Protein AF-K1GI83-F1 (afdb_monomer_lite)

Radius of gyration: 17.12 Å; chains: 1; bounding box: 47×39×50 Å

Foldseek 3Di:
DVLLVVQWDKAKEQDDPLLVVQQVVLCVVVVHPDLVVLLVVLQVLLVVDDLVVLLLVLCVPPDPDNDPDLCVQDDPDPDDADPDQQEDDCPPVQADPVRHGDPRMDMDTHRHSQQLSVLSRRNGDDPQSQDHSSSSSNNQNVQCVVFVWGFHYDYNFKTKTFTNHFDADLVRLSVVLSSLCSNAVCCCVPNQVGSSSSSSCRHNHRMDMHGGD

InterPro domains:
  IPR025349 Domain of unknown function DUF4253 [PF14062] (107-213)

Secondary structure (D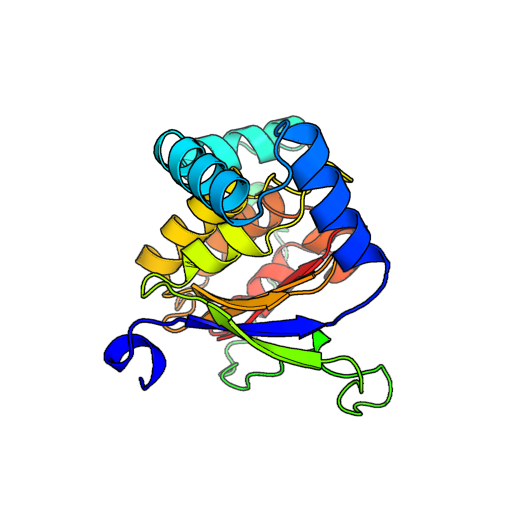SSP, 8-state):
-HHHHHT-EEEEEE--HHHHHHHHHHHHHTT-S-HHHHHHHHHHHHTT--HHHHHHHHHHHH-S---SSGGGGS-SS------S-B-----GGGB-TTSPBPTTEEEEEES-SSGGGGHHHH---SSTTPPPHHHHHHHHHHHHHHH-EEEEEE-SSEEEEEESS---SHHHHHHHHHHHHHH-THIIIIII-SHHHHHHHHTTBSEEEEE--

Structure (mmCIF, N/CA/C/O backbone):
data_AF-K1GI83-F1
#
_entry.id   AF-K1GI83-F1
#
loop_
_atom_site.group_PDB
_atom_site.id
_atom_site.type_symbol
_atom_site.label_atom_id
_atom_site.label_alt_id
_atom_site.label_comp_id
_atom_site.label_asym_id
_atom_site.label_entity_id
_atom_site.label_seq_id
_atom_site.pdbx_PDB_ins_code
_atom_site.Cartn_x
_atom_site.Cartn_y
_atom_site.Cartn_z
_atom_site.occupancy
_atom_site.B_iso_or_equiv
_atom_site.auth_seq_id
_atom_site.auth_comp_id
_atom_site.auth_asym_id
_atom_site.auth_atom_id
_atom_site.pdbx_PDB_model_num
ATOM 1 N N . LYS A 1 1 ? -17.989 -0.497 -5.730 1.00 74.62 1 LYS A N 1
ATOM 2 C CA . LYS A 1 1 ? -19.298 0.210 -5.780 1.00 74.62 1 LYS A CA 1
ATOM 3 C C . LYS A 1 1 ? -20.131 -0.043 -4.521 1.00 74.62 1 LYS A C 1
ATOM 5 O O . LYS A 1 1 ? -20.344 0.914 -3.794 1.00 74.62 1 LYS A O 1
ATOM 10 N N . ASP A 1 2 ? -20.496 -1.297 -4.216 1.00 87.75 2 ASP A N 1
ATOM 11 C CA . ASP A 1 2 ? -21.286 -1.663 -3.017 1.00 87.75 2 ASP A CA 1
ATOM 12 C C . ASP A 1 2 ? -20.708 -1.096 -1.709 1.00 87.75 2 ASP A C 1
ATOM 14 O O . ASP A 1 2 ? -21.426 -0.476 -0.935 1.00 87.75 2 ASP A O 1
ATOM 18 N N . GLY A 1 3 ? -19.390 -1.222 -1.515 1.00 85.50 3 GLY A N 1
ATOM 19 C CA . GLY A 1 3 ? -18.696 -0.671 -0.349 1.00 85.50 3 GLY A CA 1
ATOM 20 C C . GLY A 1 3 ? -18.886 0.839 -0.170 1.00 85.50 3 GLY A C 1
ATOM 21 O O . GLY A 1 3 ? -19.327 1.285 0.884 1.00 85.50 3 GLY A O 1
ATOM 22 N N . LYS A 1 4 ? -18.666 1.630 -1.230 1.00 86.75 4 LYS A N 1
ATOM 23 C CA . LYS A 1 4 ? -18.873 3.091 -1.207 1.00 86.75 4 LYS A CA 1
ATOM 24 C C . LYS A 1 4 ? -20.327 3.455 -0.856 1.00 86.75 4 LYS A C 1
ATOM 26 O O . LYS A 1 4 ? -20.546 4.396 -0.106 1.00 86.75 4 LYS A O 1
ATOM 31 N N . GLU A 1 5 ? -21.305 2.702 -1.363 1.00 91.38 5 GLU 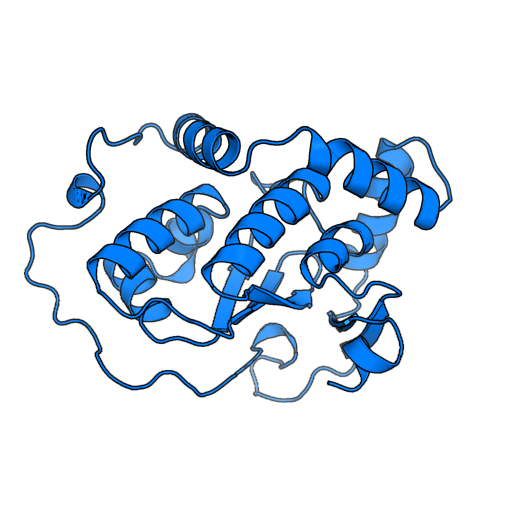A N 1
ATOM 32 C CA . GLU A 1 5 ? -22.736 2.928 -1.094 1.00 91.38 5 GLU A CA 1
ATOM 33 C C . GLU A 1 5 ? -23.147 2.528 0.332 1.00 91.38 5 GLU A C 1
ATOM 35 O O . GLU A 1 5 ? -24.001 3.177 0.934 1.00 91.38 5 GLU A O 1
ATOM 40 N N . LYS A 1 6 ? -22.536 1.475 0.884 1.00 93.75 6 LYS A N 1
ATOM 41 C CA . LYS A 1 6 ? -22.862 0.920 2.208 1.00 93.75 6 LYS A CA 1
ATOM 42 C C . LYS A 1 6 ? -21.907 1.348 3.325 1.00 93.75 6 LYS A C 1
ATOM 44 O O . LYS A 1 6 ? -22.071 0.894 4.452 1.00 93.75 6 LYS A O 1
ATOM 49 N N . GLY A 1 7 ? -20.935 2.210 3.034 1.00 95.94 7 GLY A N 1
ATOM 50 C CA . GLY A 1 7 ? -20.021 2.766 4.031 1.00 95.94 7 GLY A CA 1
ATOM 51 C C . GLY A 1 7 ? -18.867 1.847 4.447 1.00 95.94 7 GLY A C 1
ATOM 52 O O . GLY A 1 7 ? -18.433 1.931 5.592 1.00 95.94 7 GLY A O 1
ATOM 53 N N . TYR A 1 8 ? -18.389 0.962 3.566 1.00 97.31 8 TYR A N 1
ATOM 54 C CA . TYR A 1 8 ? -17.284 0.046 3.865 1.00 97.31 8 TYR A CA 1
ATOM 55 C C . TYR A 1 8 ? -16.279 -0.106 2.708 1.00 97.31 8 TYR A C 1
ATOM 57 O O . TYR A 1 8 ? -16.604 0.139 1.545 1.00 97.31 8 TYR A O 1
ATOM 65 N N . THR A 1 9 ? -15.074 -0.583 3.015 1.00 97.69 9 THR A N 1
ATOM 66 C CA . THR A 1 9 ? -14.053 -0.989 2.038 1.00 97.69 9 THR A CA 1
ATOM 67 C C . THR A 1 9 ? -13.788 -2.490 2.200 1.00 97.69 9 THR A C 1
ATOM 69 O O . THR A 1 9 ? -13.546 -2.931 3.325 1.00 97.69 9 THR A O 1
ATOM 72 N N . PRO A 1 10 ? -13.924 -3.303 1.135 1.00 97.19 10 PRO A N 1
ATOM 73 C CA . PRO A 1 10 ? -13.581 -4.718 1.185 1.00 97.19 10 PRO A CA 1
ATOM 74 C C . PRO A 1 10 ? -12.065 -4.926 1.118 1.00 97.19 10 PRO A C 1
ATOM 76 O O . PRO A 1 10 ? -11.408 -4.249 0.335 1.00 97.19 10 PRO A O 1
ATOM 79 N N . VAL A 1 11 ? -11.547 -5.894 1.870 1.00 97.62 11 VAL A N 1
ATOM 80 C CA . VAL A 1 11 ? -10.154 -6.362 1.780 1.00 97.62 11 VAL A CA 1
ATOM 81 C C . VAL A 1 11 ? -10.102 -7.864 2.055 1.00 97.62 11 VAL A C 1
ATOM 83 O O . VAL A 1 11 ? -10.877 -8.362 2.881 1.00 97.62 11 VAL A O 1
ATOM 86 N N . PHE A 1 12 ? -9.240 -8.591 1.351 1.00 98.06 12 PHE A N 1
ATOM 87 C CA . PHE A 1 12 ? -8.918 -9.973 1.689 1.00 98.06 12 PHE A CA 1
ATOM 88 C C . PHE A 1 12 ? -7.878 -10.009 2.807 1.00 98.06 12 PHE A C 1
ATOM 90 O O . PHE A 1 12 ? -6.875 -9.309 2.731 1.00 98.06 12 PHE A O 1
ATOM 97 N N . LEU A 1 13 ? -8.116 -10.829 3.828 1.00 97.38 13 LEU A N 1
ATOM 98 C CA . LEU A 1 13 ? -7.110 -11.168 4.831 1.00 97.38 13 LEU A CA 1
ATOM 99 C C . LEU A 1 13 ? -6.783 -12.649 4.717 1.00 97.38 13 LEU A C 1
ATOM 101 O O . LEU A 1 13 ? -7.704 -13.472 4.681 1.00 97.38 13 LEU A O 1
ATOM 105 N N . VAL A 1 14 ? -5.498 -12.976 4.691 1.00 96.56 14 VAL A N 1
ATOM 106 C CA . VAL A 1 14 ? -5.011 -14.351 4.833 1.00 96.56 14 VAL A CA 1
ATOM 107 C C . VAL A 1 14 ? -4.716 -14.572 6.311 1.00 96.56 14 VAL A C 1
ATOM 109 O O . VAL A 1 14 ? -3.828 -13.936 6.864 1.00 96.56 14 VAL A O 1
ATOM 112 N N . LEU A 1 15 ? -5.506 -15.415 6.974 1.00 95.06 15 LEU A N 1
ATOM 113 C CA . LEU A 1 15 ? -5.394 -15.615 8.418 1.00 95.06 15 LEU A CA 1
ATOM 114 C C . LEU A 1 15 ? -4.350 -16.677 8.757 1.00 95.06 15 LEU A C 1
ATOM 116 O O . LEU A 1 15 ? -4.538 -17.852 8.445 1.00 95.06 15 LEU A O 1
ATOM 120 N N . ASP A 1 16 ? -3.310 -16.294 9.477 1.00 92.81 16 ASP A N 1
ATOM 121 C CA . ASP A 1 16 ? -2.369 -17.210 10.112 1.00 92.81 16 ASP A CA 1
ATOM 122 C C . ASP A 1 16 ? -2.015 -16.736 11.528 1.00 92.81 16 ASP A C 1
ATOM 124 O O . ASP A 1 16 ? -2.488 -15.692 11.990 1.00 92.81 16 ASP A O 1
ATOM 128 N N . ASP A 1 17 ? -1.233 -17.546 12.243 1.00 94.00 17 ASP A N 1
ATOM 129 C CA . ASP A 1 17 ? -0.837 -17.246 13.619 1.00 94.00 17 ASP A CA 1
ATOM 130 C C . ASP A 1 17 ? 0.020 -15.965 13.690 1.00 94.00 17 ASP A C 1
ATOM 132 O O . ASP A 1 17 ? -0.131 -15.192 14.632 1.00 94.00 17 ASP A O 1
ATOM 136 N N . ASN A 1 18 ? 0.832 -15.683 12.662 1.00 92.38 18 ASN A N 1
ATOM 137 C CA . ASN A 1 18 ? 1.697 -14.500 12.601 1.00 92.38 18 ASN A CA 1
ATOM 138 C C . ASN A 1 18 ? 0.886 -13.202 12.464 1.00 92.38 18 ASN A C 1
ATOM 140 O O . ASN A 1 18 ? 1.189 -12.198 13.110 1.00 92.38 18 ASN A O 1
ATOM 144 N N . LEU A 1 19 ? -0.173 -13.201 11.650 1.00 91.44 19 LEU A N 1
ATOM 145 C CA . LEU A 1 19 ? -1.061 -12.047 11.512 1.00 91.44 19 LEU A CA 1
ATOM 146 C C . LEU A 1 19 ? -1.804 -11.771 12.825 1.00 91.44 19 LEU A C 1
ATOM 148 O O . LEU A 1 19 ? -1.992 -10.615 13.203 1.00 91.44 19 LEU A O 1
ATOM 152 N N . LEU A 1 20 ? -2.221 -12.824 13.534 1.00 90.56 20 LEU A N 1
ATOM 153 C CA . LEU A 1 20 ? -2.861 -12.678 14.842 1.00 90.56 20 LEU A CA 1
ATOM 154 C C . LEU A 1 20 ? -1.883 -12.127 15.885 1.00 90.56 20 LEU A C 1
ATOM 156 O O . LEU A 1 20 ? -2.236 -11.182 16.590 1.00 90.56 20 LEU A O 1
ATOM 160 N N . GLU A 1 21 ? -0.657 -12.649 15.927 1.00 90.06 21 GLU A N 1
ATOM 161 C CA . GLU A 1 21 ? 0.416 -12.155 16.799 1.00 90.06 21 GLU A CA 1
ATOM 162 C C . GLU A 1 21 ? 0.750 -10.685 16.497 1.00 90.06 21 GLU A C 1
ATOM 164 O O . GLU A 1 21 ? 0.900 -9.882 17.414 1.00 90.06 21 GLU A O 1
ATOM 169 N N . THR A 1 22 ? 0.735 -10.283 15.222 1.00 88.12 22 THR A N 1
ATOM 170 C CA . THR A 1 22 ? 0.931 -8.883 14.808 1.00 88.12 22 THR A CA 1
ATOM 171 C C . THR A 1 22 ? -0.121 -7.956 15.424 1.00 88.12 22 THR A C 1
ATOM 173 O O . THR A 1 22 ? 0.195 -6.845 15.852 1.00 88.12 22 THR A O 1
ATOM 176 N N . PHE A 1 23 ? -1.383 -8.388 15.514 1.00 87.88 23 PHE A N 1
ATOM 177 C CA . PHE A 1 23 ? -2.420 -7.591 16.176 1.00 87.88 23 PHE A CA 1
ATOM 178 C C . PHE A 1 23 ? -2.203 -7.491 17.683 1.00 87.88 23 PHE A C 1
ATOM 180 O O . PHE A 1 23 ? -2.446 -6.422 18.242 1.00 87.88 23 PHE A O 1
ATOM 187 N N . GLU A 1 24 ? -1.768 -8.573 18.327 1.00 88.31 24 GLU A N 1
ATOM 188 C CA . GLU A 1 24 ? -1.462 -8.587 19.760 1.00 88.31 24 GLU A CA 1
ATOM 189 C C . GLU A 1 24 ? -0.299 -7.640 20.077 1.00 88.31 24 GLU A C 1
ATOM 191 O O . GLU A 1 24 ? -0.459 -6.755 20.914 1.00 88.31 24 GLU A O 1
ATOM 196 N N . ILE A 1 25 ? 0.804 -7.728 19.328 1.00 87.75 25 ILE A N 1
ATOM 197 C CA . ILE A 1 25 ? 1.973 -6.848 19.480 1.00 87.75 25 ILE A CA 1
ATOM 198 C C . ILE A 1 25 ? 1.586 -5.380 19.272 1.00 87.75 25 ILE A C 1
ATOM 200 O O . ILE A 1 25 ? 1.873 -4.540 20.119 1.00 87.75 25 ILE A O 1
ATOM 204 N N . ASN A 1 26 ? 0.868 -5.063 18.189 1.00 86.94 26 ASN A N 1
ATOM 205 C CA . ASN A 1 26 ? 0.449 -3.686 17.909 1.00 86.94 26 ASN A CA 1
ATOM 206 C C . ASN A 1 26 ? -0.457 -3.104 19.010 1.00 86.94 26 ASN A C 1
ATOM 208 O O . ASN A 1 26 ? -0.450 -1.899 19.258 1.00 86.94 26 ASN A O 1
ATOM 212 N N . MET A 1 27 ? -1.279 -3.945 19.641 1.00 89.25 27 MET A N 1
ATOM 213 C CA . MET A 1 27 ? -2.127 -3.558 20.769 1.00 89.25 27 MET A CA 1
ATOM 214 C C . MET A 1 27 ? -1.300 -3.319 22.041 1.00 89.25 27 MET A C 1
ATOM 216 O O . MET A 1 27 ? -1.509 -2.310 22.720 1.00 89.25 27 MET A O 1
ATOM 220 N N . GLU A 1 28 ? -0.326 -4.187 22.326 1.00 88.62 28 GLU A N 1
ATOM 221 C CA . GLU A 1 28 ? 0.607 -4.023 23.446 1.00 88.62 28 GLU A CA 1
ATOM 222 C C . GLU A 1 28 ? 1.466 -2.754 23.308 1.00 88.62 28 GLU A C 1
ATOM 224 O O . GLU A 1 28 ? 1.579 -1.986 24.267 1.00 88.62 28 GLU A O 1
ATOM 229 N N . ASP A 1 29 ? 2.008 -2.481 22.118 1.00 86.19 29 ASP A N 1
ATOM 230 C CA . ASP A 1 29 ? 2.859 -1.313 21.846 1.00 86.19 29 ASP A CA 1
ATOM 231 C C . ASP A 1 29 ? 2.117 0.025 22.012 1.00 86.19 29 ASP A C 1
ATOM 233 O O . ASP A 1 29 ? 2.705 1.031 22.424 1.00 86.19 29 ASP A O 1
ATOM 237 N N . GLU A 1 30 ? 0.812 0.049 21.729 1.00 86.12 30 GLU A N 1
ATOM 238 C CA . GLU A 1 30 ? -0.047 1.222 21.931 1.00 86.12 30 GLU A CA 1
ATOM 239 C C . GLU A 1 30 ? -0.717 1.270 23.316 1.00 86.12 30 GLU A C 1
ATOM 241 O O . GLU A 1 30 ? -1.527 2.171 23.55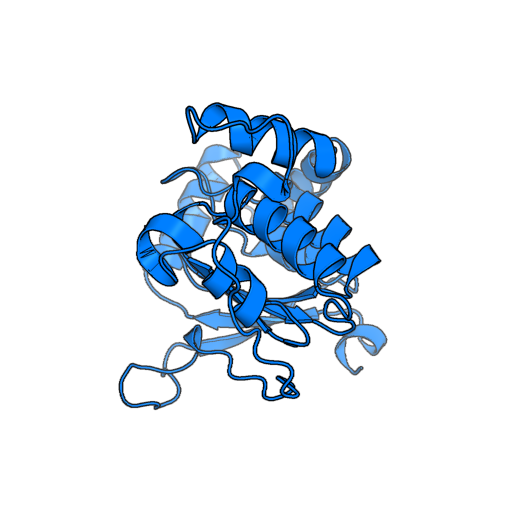6 1.00 86.12 30 GLU A O 1
ATOM 246 N N . ASP A 1 31 ? -0.391 0.343 24.225 1.00 89.44 31 ASP A N 1
ATOM 247 C CA . ASP A 1 31 ? -0.987 0.232 25.568 1.00 89.44 31 ASP A CA 1
ATOM 248 C C . ASP A 1 31 ? -2.531 0.192 25.513 1.00 89.44 31 ASP A C 1
ATOM 250 O O . ASP A 1 31 ? -3.235 0.924 26.219 1.00 89.44 31 ASP A O 1
ATOM 254 N N . THR A 1 32 ? -3.085 -0.630 24.610 1.00 89.06 32 THR A N 1
ATOM 255 C CA . THR A 1 32 ? -4.536 -0.774 24.415 1.00 89.06 32 THR A CA 1
ATOM 256 C C . THR A 1 32 ? -4.961 -2.215 24.154 1.00 89.06 32 THR A C 1
ATOM 258 O O . THR A 1 32 ? -4.442 -2.876 23.271 1.00 89.06 32 THR A O 1
ATOM 261 N N . ASP A 1 33 ? -6.021 -2.674 24.823 1.00 88.50 33 ASP A N 1
ATOM 262 C CA . ASP A 1 33 ? -6.659 -3.972 24.535 1.00 88.50 33 ASP A CA 1
ATOM 263 C C . ASP A 1 33 ? -7.775 -3.855 23.471 1.00 88.50 33 ASP A C 1
ATOM 265 O O . ASP A 1 33 ? -8.617 -4.747 23.311 1.00 88.50 33 ASP A O 1
ATOM 269 N N . ASN A 1 34 ? -7.879 -2.705 22.794 1.00 89.94 34 ASN A N 1
ATOM 270 C CA . ASN A 1 34 ? -8.983 -2.387 21.895 1.00 89.94 34 ASN A CA 1
ATOM 271 C C . ASN A 1 34 ? -8.480 -2.005 20.503 1.00 89.94 34 ASN A C 1
ATOM 273 O O . ASN A 1 34 ? -8.065 -0.872 20.255 1.00 89.94 34 ASN A O 1
ATOM 277 N N . MET A 1 35 ? -8.672 -2.911 19.544 1.00 89.69 35 MET A N 1
ATOM 278 C CA . MET A 1 35 ? -8.335 -2.690 18.134 1.00 89.69 35 MET A CA 1
ATOM 279 C C . MET A 1 35 ? -8.902 -1.376 17.565 1.00 89.69 35 MET A C 1
ATOM 281 O O . MET A 1 35 ? -8.266 -0.730 16.740 1.00 89.69 35 MET A O 1
ATOM 285 N N . MET A 1 36 ? -10.074 -0.911 18.013 1.00 93.69 36 MET A N 1
ATOM 286 C CA . MET A 1 36 ? -10.631 0.358 17.525 1.00 93.69 36 MET A CA 1
ATOM 287 C C . MET A 1 36 ? -9.951 1.599 18.116 1.00 93.69 36 MET A C 1
ATOM 289 O O . MET A 1 36 ? -10.077 2.682 17.542 1.00 93.69 36 MET A O 1
ATOM 293 N N . GLU A 1 37 ? -9.289 1.490 19.266 1.00 94.06 37 GLU A N 1
ATOM 294 C CA . GLU A 1 37 ? -8.437 2.553 19.809 1.00 94.06 37 GLU A CA 1
ATOM 295 C C . GLU A 1 37 ? -7.105 2.601 19.064 1.00 94.06 37 GLU A C 1
ATOM 297 O O . GLU A 1 37 ? -6.735 3.684 18.607 1.00 94.06 37 GLU A O 1
ATOM 302 N N . LEU A 1 38 ? -6.491 1.439 18.810 1.00 93.19 38 LEU A N 1
ATOM 303 C CA . LEU A 1 38 ? -5.326 1.286 17.930 1.00 93.19 38 LEU A CA 1
ATOM 304 C C . LEU A 1 38 ? -5.579 1.917 16.548 1.00 93.19 38 LEU A C 1
ATOM 306 O O . LEU A 1 38 ? -4.842 2.803 16.120 1.00 93.19 38 LEU A O 1
ATOM 310 N N . VAL A 1 39 ? -6.692 1.568 15.890 1.00 95.94 39 VAL A N 1
ATOM 311 C CA . VAL A 1 39 ? -7.093 2.156 14.596 1.00 95.94 39 VAL A CA 1
ATOM 312 C C . VAL A 1 39 ? -7.181 3.680 14.672 1.00 95.94 39 VAL A C 1
ATOM 314 O O . VAL A 1 39 ? -6.691 4.380 13.787 1.00 95.94 39 VAL A O 1
ATOM 317 N N . LYS A 1 40 ? -7.811 4.231 15.718 1.00 96.00 40 LYS A N 1
ATOM 318 C CA . LYS A 1 40 ? -7.920 5.691 15.883 1.00 96.00 40 LYS A CA 1
ATOM 319 C C . LYS A 1 40 ? -6.553 6.334 16.094 1.00 96.00 40 LYS A C 1
ATOM 321 O O . LYS A 1 40 ? -6.327 7.402 15.529 1.00 96.00 40 LYS A O 1
ATOM 326 N N . SER A 1 41 ? -5.676 5.700 16.874 1.00 95.62 41 SER A N 1
ATOM 327 C CA . SER A 1 41 ? -4.296 6.143 17.096 1.00 95.62 41 SER A CA 1
ATOM 328 C C . SER A 1 41 ? -3.540 6.209 15.768 1.00 95.62 41 SER A C 1
ATOM 330 O O . SER A 1 41 ? -3.063 7.279 15.387 1.00 95.62 41 SER A O 1
ATOM 332 N N . ASN A 1 42 ? -3.559 5.122 14.989 1.00 96.44 42 ASN A N 1
ATOM 333 C CA . ASN A 1 42 ? -2.929 5.038 13.670 1.00 96.44 42 ASN A CA 1
ATOM 334 C C . ASN A 1 42 ? -3.441 6.121 12.713 1.00 96.44 42 ASN A C 1
ATOM 336 O O . ASN A 1 42 ? -2.653 6.837 12.095 1.00 96.44 42 ASN A O 1
ATOM 340 N N . LEU A 1 43 ? -4.764 6.300 12.632 1.00 98.06 43 LEU A N 1
ATOM 341 C CA . LEU A 1 43 ? -5.375 7.331 11.790 1.00 98.06 43 LEU A CA 1
ATOM 342 C C . LEU A 1 43 ? -5.043 8.757 12.246 1.00 98.06 43 LEU A C 1
ATOM 344 O O . LEU A 1 43 ? -4.990 9.659 11.410 1.00 98.06 43 LEU A O 1
ATOM 348 N N . GLU A 1 44 ? -4.859 8.993 13.545 1.00 97.88 44 GLU A N 1
ATOM 349 C CA . GLU A 1 44 ? -4.456 10.302 14.062 1.00 97.88 44 GLU A CA 1
ATOM 350 C C . GLU A 1 44 ? -2.982 10.585 13.762 1.00 97.88 44 GLU A C 1
ATOM 352 O O . GLU A 1 44 ? -2.664 11.648 13.224 1.00 97.88 44 GLU A O 1
ATOM 357 N N . LYS A 1 45 ? -2.095 9.614 14.017 1.00 97.62 45 LYS A N 1
ATOM 358 C CA . LYS A 1 45 ? -0.661 9.701 13.701 1.00 97.62 45 LYS A CA 1
ATOM 359 C C . LYS A 1 45 ? -0.437 9.952 12.210 1.00 97.62 45 LYS A C 1
ATOM 361 O O . LYS A 1 45 ? 0.292 10.877 11.856 1.00 97.62 45 LYS A O 1
ATOM 366 N N . ALA A 1 46 ? -1.158 9.232 11.347 1.00 98.19 46 ALA A N 1
ATOM 367 C CA . ALA A 1 46 ? -1.068 9.364 9.893 1.00 98.19 46 ALA A CA 1
ATOM 368 C C . ALA A 1 46 ? -1.318 10.795 9.382 1.00 98.19 46 ALA A C 1
ATOM 370 O O . ALA A 1 46 ? -0.744 11.202 8.375 1.00 98.19 46 ALA A O 1
ATOM 371 N N . LYS A 1 47 ? -2.137 11.604 10.073 1.00 98.00 47 LYS A N 1
ATOM 372 C CA . LYS A 1 47 ? -2.410 13.001 9.672 1.00 98.00 47 LYS A CA 1
ATOM 373 C C . LYS A 1 47 ? -1.189 13.910 9.779 1.00 98.00 47 LYS A C 1
ATOM 375 O O . LYS A 1 47 ? -1.159 14.946 9.119 1.00 98.00 47 LYS A O 1
ATOM 380 N N . SER A 1 48 ? -0.233 13.553 10.632 1.00 97.56 48 SER A N 1
ATOM 381 C CA . SER A 1 48 ? 0.977 14.341 10.880 1.00 97.56 48 SER A CA 1
ATOM 382 C C . SER A 1 48 ? 2.151 13.912 9.997 1.00 97.56 48 SER A C 1
ATOM 384 O O . SER A 1 48 ? 3.208 14.535 10.054 1.00 97.56 48 SER A O 1
ATOM 386 N N . ILE A 1 49 ? 1.978 12.865 9.187 1.00 98.12 49 ILE A N 1
ATOM 387 C CA . ILE A 1 49 ? 3.022 12.313 8.326 1.00 98.12 49 ILE A CA 1
ATOM 388 C C . ILE A 1 49 ? 2.909 12.951 6.942 1.00 98.12 49 ILE A C 1
ATOM 390 O O . ILE A 1 49 ? 1.869 12.878 6.287 1.00 98.12 49 ILE A O 1
ATOM 394 N N . ASN A 1 50 ? 3.997 13.572 6.486 1.00 98.00 50 ASN A N 1
ATOM 395 C CA . ASN A 1 50 ? 4.151 13.954 5.089 1.00 98.00 50 ASN A CA 1
ATOM 396 C C . ASN A 1 50 ? 4.707 12.738 4.323 1.00 98.00 50 ASN A C 1
ATOM 398 O O . ASN A 1 50 ? 5.852 12.365 4.574 1.00 98.00 50 ASN A O 1
ATOM 402 N N . PRO A 1 51 ? 3.936 12.118 3.410 1.00 96.88 51 PRO A N 1
ATOM 403 C CA . PRO A 1 51 ? 4.357 10.889 2.742 1.00 96.88 51 PRO A CA 1
ATOM 404 C C . PRO A 1 51 ? 5.580 11.095 1.842 1.00 96.88 51 PRO A C 1
ATOM 406 O O . PRO A 1 51 ? 6.396 10.192 1.732 1.00 96.88 51 PRO A O 1
ATOM 409 N N . ILE A 1 52 ? 5.751 12.280 1.248 1.00 93.94 52 ILE A N 1
ATOM 410 C CA . ILE A 1 52 ? 6.913 12.571 0.395 1.00 93.94 52 ILE A CA 1
ATOM 411 C C . ILE A 1 52 ? 8.173 12.667 1.258 1.00 93.94 52 ILE A C 1
ATOM 413 O O . ILE A 1 52 ? 9.141 11.964 1.002 1.00 93.94 52 ILE A O 1
ATOM 417 N N . GLU A 1 53 ? 8.130 13.461 2.333 1.00 94.00 53 GLU A N 1
ATOM 418 C CA . GLU A 1 53 ? 9.267 13.566 3.262 1.00 94.00 53 GLU A CA 1
ATOM 419 C C . GLU A 1 53 ? 9.581 12.233 3.952 1.00 94.00 53 GLU A C 1
ATOM 421 O O . GLU A 1 53 ? 10.734 11.982 4.297 1.00 94.00 53 GLU A O 1
ATOM 426 N N . PHE A 1 54 ? 8.565 11.399 4.203 1.00 93.69 54 PHE A N 1
ATOM 427 C CA . PHE A 1 54 ? 8.752 10.053 4.736 1.00 93.69 54 PHE A CA 1
ATOM 428 C C . PHE A 1 54 ? 9.541 9.189 3.746 1.00 93.69 54 PHE A C 1
ATOM 430 O O . PHE A 1 54 ? 10.606 8.697 4.109 1.00 93.69 54 PHE A O 1
ATOM 437 N N . LEU A 1 55 ? 9.081 9.079 2.494 1.00 92.06 55 LEU A N 1
ATOM 438 C CA . LEU A 1 55 ? 9.741 8.272 1.462 1.00 92.06 55 LEU A CA 1
ATOM 439 C C . LEU A 1 55 ? 11.169 8.768 1.170 1.00 92.06 55 LEU A C 1
ATOM 441 O O . LEU A 1 55 ? 12.085 7.958 1.079 1.00 92.06 55 LEU A O 1
ATOM 445 N N . GLU A 1 56 ? 11.390 10.085 1.107 1.00 87.00 56 GLU A N 1
ATOM 446 C CA . GLU A 1 56 ? 12.728 10.675 0.924 1.00 87.00 56 GLU A CA 1
ATOM 447 C C . GLU A 1 56 ? 13.689 10.324 2.074 1.00 87.00 56 GLU A C 1
ATOM 449 O O . GLU A 1 56 ? 14.859 10.015 1.844 1.00 87.00 56 GLU A O 1
ATOM 454 N N . LYS A 1 57 ? 13.212 10.353 3.328 1.00 81.56 57 LYS A N 1
ATOM 455 C CA . LYS A 1 57 ? 14.030 9.977 4.495 1.00 81.56 57 LYS A CA 1
ATOM 456 C C . LYS A 1 57 ? 14.324 8.485 4.526 1.00 81.56 57 LYS A C 1
ATOM 458 O O . LYS A 1 57 ? 15.451 8.113 4.839 1.00 81.56 57 LYS A O 1
ATOM 463 N N . PHE A 1 58 ? 13.331 7.659 4.209 1.00 73.94 58 PHE A N 1
ATOM 464 C CA . PHE A 1 58 ? 13.445 6.205 4.272 1.00 73.94 58 PHE A CA 1
ATOM 465 C C . PHE A 1 58 ? 14.455 5.672 3.246 1.00 73.94 58 PHE A C 1
ATOM 467 O O . PHE A 1 58 ? 15.292 4.838 3.583 1.00 73.94 58 PHE A O 1
ATOM 474 N N . GLN A 1 59 ? 14.490 6.261 2.041 1.00 69.19 59 GLN A N 1
ATOM 475 C CA . GLN A 1 59 ? 15.549 6.001 1.051 1.00 69.19 59 GLN A CA 1
ATOM 476 C C . GLN A 1 59 ? 16.952 6.228 1.623 1.00 69.19 59 GLN A C 1
ATOM 478 O O . GLN A 1 59 ? 17.857 5.431 1.382 1.00 69.19 59 GLN A O 1
ATOM 483 N N . GLY A 1 60 ? 17.129 7.302 2.397 1.00 59.56 60 GLY A N 1
ATOM 484 C CA . GLY A 1 60 ? 18.418 7.686 2.971 1.00 59.56 60 GLY A CA 1
ATOM 485 C C . GLY A 1 60 ? 18.854 6.943 4.221 1.00 59.56 60 GLY A C 1
ATOM 486 O O . GLY A 1 60 ? 20.008 7.080 4.617 1.00 59.56 60 GLY A O 1
ATOM 487 N N . GLN A 1 61 ? 17.947 6.214 4.868 1.00 62.19 61 GLN A N 1
ATOM 488 C CA . GLN A 1 61 ? 18.255 5.418 6.057 1.00 62.19 61 GLN A CA 1
ATOM 489 C C . GLN A 1 61 ? 18.569 3.965 5.701 1.00 62.19 61 GLN A C 1
ATOM 491 O O . GLN A 1 61 ? 19.461 3.381 6.312 1.00 62.19 61 GLN A O 1
ATOM 496 N N . ASN A 1 62 ? 17.903 3.420 4.680 1.00 56.06 62 ASN A N 1
ATOM 497 C CA . ASN A 1 62 ? 18.006 2.000 4.331 1.00 56.06 62 ASN A CA 1
ATOM 498 C C . ASN A 1 62 ? 19.043 1.697 3.261 1.00 56.06 62 ASN A C 1
ATOM 500 O O . ASN A 1 62 ? 19.369 0.538 3.014 1.00 56.06 62 ASN A O 1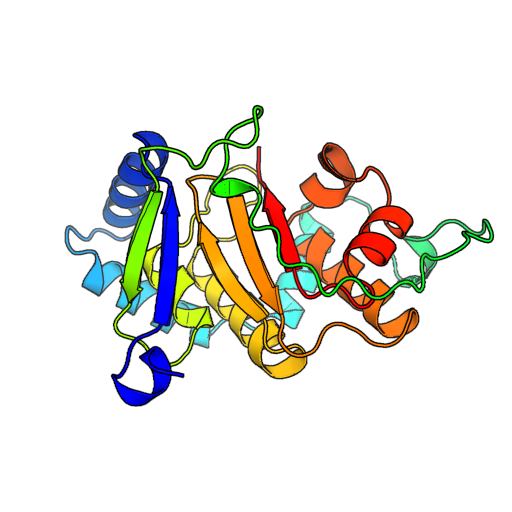
ATOM 504 N N . THR A 1 63 ? 19.570 2.730 2.613 1.00 52.53 63 THR A N 1
ATOM 505 C CA . THR A 1 63 ? 20.574 2.568 1.577 1.00 52.53 63 THR A CA 1
ATOM 506 C C . THR A 1 63 ? 21.635 3.642 1.741 1.00 52.53 63 THR A C 1
ATOM 508 O O . THR A 1 63 ? 21.319 4.823 1.866 1.00 52.53 63 THR A O 1
ATOM 511 N N . ASP A 1 64 ? 22.909 3.266 1.648 1.00 56.06 64 ASP A N 1
ATOM 512 C CA . ASP A 1 64 ? 23.997 4.226 1.400 1.00 56.06 64 ASP A CA 1
ATOM 513 C C . ASP A 1 64 ? 23.876 4.868 -0.018 1.00 56.06 64 ASP A C 1
ATOM 515 O O . ASP A 1 64 ? 24.797 5.534 -0.489 1.00 56.06 64 ASP A O 1
ATOM 519 N N . ASP A 1 65 ? 22.740 4.675 -0.711 1.00 57.41 65 ASP A N 1
ATOM 520 C CA . ASP A 1 65 ? 22.481 4.916 -2.133 1.00 57.41 65 ASP A CA 1
ATOM 521 C C . ASP A 1 65 ? 21.409 5.985 -2.392 1.00 57.41 65 ASP A C 1
ATOM 523 O O . ASP A 1 65 ? 20.725 5.939 -3.414 1.00 57.41 65 ASP A O 1
ATOM 527 N N . LEU A 1 66 ? 21.280 6.994 -1.525 1.00 64.81 66 LEU A N 1
ATOM 528 C CA . LEU A 1 66 ? 20.541 8.209 -1.885 1.00 64.81 66 LEU A CA 1
ATOM 529 C C . LEU A 1 66 ? 21.185 8.835 -3.130 1.00 64.81 66 LEU A C 1
ATOM 531 O O . LEU A 1 66 ? 22.215 9.509 -3.047 1.00 64.81 66 LEU A O 1
ATOM 535 N N . LYS A 1 67 ? 20.591 8.587 -4.297 1.00 74.12 67 LYS A N 1
ATOM 536 C CA . LYS A 1 67 ? 21.041 9.185 -5.552 1.00 74.12 67 LYS A CA 1
ATOM 537 C C . LYS A 1 67 ? 20.524 10.613 -5.674 1.00 74.12 67 LYS A C 1
ATOM 539 O O . LYS A 1 67 ? 19.372 10.893 -5.341 1.00 74.12 67 LYS A O 1
ATOM 544 N N . GLU A 1 68 ? 21.360 11.516 -6.185 1.00 72.12 68 GLU A N 1
ATOM 545 C CA . GLU A 1 68 ? 20.968 12.917 -6.399 1.00 72.12 68 GLU A CA 1
ATOM 546 C C . GLU A 1 68 ? 19.962 13.051 -7.553 1.00 72.12 68 GLU A C 1
ATOM 548 O O . GLU A 1 68 ? 19.127 13.959 -7.555 1.00 72.12 68 GLU A O 1
ATOM 553 N N . ASN A 1 69 ? 20.021 12.133 -8.523 1.00 78.56 69 ASN A N 1
ATOM 554 C CA . ASN A 1 69 ? 19.093 12.044 -9.641 1.00 78.56 69 ASN A CA 1
ATOM 555 C C . ASN A 1 69 ? 18.443 10.655 -9.721 1.00 78.56 69 ASN A C 1
ATOM 557 O O . ASN A 1 69 ? 19.102 9.630 -9.567 1.00 78.56 69 ASN A O 1
ATOM 561 N N . ILE A 1 70 ? 17.150 10.629 -10.054 1.00 80.88 70 ILE A N 1
ATOM 562 C CA . ILE A 1 70 ? 16.399 9.403 -10.317 1.00 80.88 70 ILE A CA 1
ATOM 563 C C . ILE A 1 70 ? 17.054 8.521 -11.383 1.00 80.88 70 ILE A C 1
ATOM 565 O O . ILE A 1 70 ? 17.013 7.300 -11.270 1.00 80.88 70 ILE A O 1
ATOM 569 N N . ASP A 1 71 ? 17.679 9.126 -12.393 1.00 83.19 71 ASP A N 1
ATOM 570 C CA . ASP A 1 71 ? 18.311 8.387 -13.488 1.00 83.19 71 ASP A CA 1
ATOM 571 C C . ASP A 1 71 ? 19.477 7.507 -13.013 1.00 83.19 71 ASP A C 1
ATOM 573 O O . ASP A 1 71 ? 19.777 6.511 -13.657 1.00 83.19 71 ASP A O 1
ATOM 577 N N . GLU A 1 72 ? 20.099 7.817 -11.872 1.00 85.50 72 GLU A N 1
ATOM 578 C CA . GLU A 1 72 ? 21.213 7.035 -11.317 1.00 85.50 72 GLU A CA 1
ATOM 579 C C . GLU A 1 72 ? 20.779 5.683 -10.727 1.00 85.50 72 GLU A C 1
ATOM 581 O O . GLU A 1 72 ? 21.632 4.831 -10.475 1.00 85.50 72 GLU A O 1
ATOM 586 N N . TYR A 1 73 ? 19.477 5.472 -10.496 1.00 84.88 73 TYR A N 1
ATOM 587 C CA . TYR A 1 73 ? 18.936 4.164 -10.103 1.00 84.88 73 TYR A CA 1
ATOM 588 C C . TYR A 1 73 ? 18.808 3.199 -11.287 1.00 84.88 73 TYR A C 1
ATOM 590 O O . TYR A 1 73 ? 18.672 1.994 -11.087 1.00 84.88 73 TYR A O 1
ATOM 598 N N . PHE A 1 74 ? 18.840 3.720 -12.515 1.00 87.38 74 PHE A N 1
ATOM 599 C CA . PHE A 1 74 ? 18.638 2.952 -13.735 1.00 87.38 74 PHE A CA 1
ATOM 600 C C . PHE A 1 74 ? 19.966 2.776 -14.466 1.00 87.38 74 PHE A C 1
ATOM 602 O O . PHE A 1 74 ? 20.806 3.675 -14.512 1.00 87.38 74 PHE A O 1
ATOM 609 N N . SER A 1 75 ? 20.164 1.607 -15.062 1.00 81.62 75 SER A N 1
ATOM 610 C CA . SER A 1 75 ? 21.325 1.363 -15.908 1.00 81.62 75 SER A CA 1
ATOM 611 C C . SER A 1 75 ? 21.267 2.215 -17.184 1.00 81.62 75 SER A C 1
ATOM 613 O O . SER A 1 75 ? 20.200 2.523 -17.709 1.00 81.62 75 SER A O 1
ATOM 615 N N . GLU A 1 76 ? 22.434 2.572 -17.733 1.00 71.19 76 GLU A N 1
ATOM 616 C CA . GLU A 1 76 ? 22.532 3.247 -19.042 1.00 71.19 76 GLU A CA 1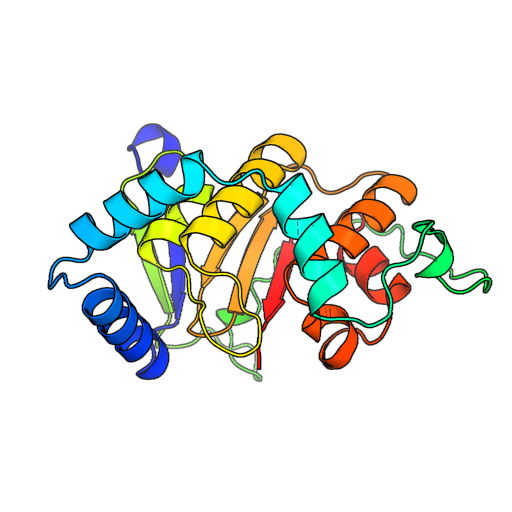
ATOM 617 C C . GLU A 1 76 ? 22.205 2.312 -20.227 1.00 71.19 76 GLU A C 1
ATOM 619 O O . GLU A 1 76 ? 22.304 2.709 -21.390 1.00 71.19 76 GLU A O 1
ATOM 624 N N . ILE A 1 77 ? 21.871 1.047 -19.952 1.00 70.12 77 ILE A N 1
ATOM 625 C CA . ILE A 1 77 ? 21.531 0.061 -20.973 1.00 70.12 77 ILE A CA 1
ATOM 626 C C . ILE A 1 77 ? 20.116 0.358 -21.470 1.00 70.12 77 ILE A C 1
ATOM 628 O O . ILE A 1 77 ? 19.196 0.555 -20.682 1.00 70.12 77 ILE A O 1
ATOM 632 N N . ASP A 1 78 ? 19.947 0.371 -22.792 1.00 65.56 78 ASP A N 1
ATOM 633 C CA . ASP A 1 78 ? 18.641 0.513 -23.436 1.00 65.56 78 ASP A CA 1
ATOM 634 C C . ASP A 1 78 ? 17.810 -0.750 -23.154 1.00 65.56 78 ASP A C 1
ATOM 636 O O . ASP A 1 78 ? 17.982 -1.787 -23.799 1.00 65.56 78 ASP A O 1
ATOM 640 N N . TYR A 1 79 ? 17.002 -0.693 -22.098 1.00 69.56 79 TYR A N 1
ATOM 641 C CA . TYR A 1 79 ? 16.093 -1.757 -21.694 1.00 69.56 79 TYR A CA 1
ATOM 642 C C . TYR A 1 79 ? 14.785 -1.636 -22.485 1.00 69.56 79 TYR A C 1
ATOM 644 O O . TYR A 1 79 ? 14.171 -0.569 -22.530 1.00 69.56 79 TYR A O 1
ATOM 652 N N . GLU A 1 80 ? 14.366 -2.724 -23.133 1.00 73.75 80 GLU A N 1
ATOM 653 C CA . GLU A 1 80 ? 13.119 -2.760 -23.899 1.00 73.75 80 GLU A CA 1
ATOM 654 C C . GLU A 1 80 ? 11.942 -2.963 -22.938 1.00 73.75 80 GLU A C 1
ATOM 656 O O . GLU A 1 80 ? 11.728 -4.063 -22.438 1.00 73.75 80 GLU A O 1
ATOM 661 N N . PHE A 1 81 ? 11.212 -1.880 -22.661 1.00 77.12 81 PHE A N 1
ATOM 662 C CA . PHE A 1 81 ? 10.070 -1.884 -21.747 1.00 77.12 81 PHE A CA 1
ATOM 663 C C . PHE A 1 81 ? 8.872 -2.622 -22.340 1.00 77.12 81 PHE A C 1
ATOM 665 O O . PHE A 1 81 ? 8.483 -2.380 -23.488 1.00 77.12 81 PHE A O 1
ATOM 672 N N . ASP A 1 82 ? 8.236 -3.448 -21.516 1.00 81.56 82 ASP A N 1
ATOM 673 C CA . ASP A 1 82 ? 6.992 -4.115 -21.876 1.00 81.56 82 ASP A CA 1
ATOM 674 C C . ASP A 1 82 ? 5.806 -3.130 -21.854 1.00 81.56 82 ASP A C 1
ATOM 676 O O . ASP A 1 82 ? 5.310 -2.741 -20.788 1.00 81.56 82 ASP A O 1
ATOM 680 N N . ASP A 1 83 ? 5.355 -2.727 -23.049 1.00 83.25 83 ASP A N 1
ATOM 681 C CA . ASP A 1 83 ? 4.234 -1.802 -23.265 1.00 83.25 83 ASP A CA 1
ATOM 682 C C . ASP A 1 83 ? 2.856 -2.486 -23.314 1.00 83.25 83 ASP A C 1
ATOM 684 O O . ASP A 1 83 ? 1.848 -1.806 -23.572 1.00 83.25 83 ASP A O 1
ATOM 688 N N . ASP A 1 84 ? 2.799 -3.796 -23.049 1.00 85.19 84 ASP A N 1
ATOM 689 C CA . ASP A 1 84 ? 1.553 -4.555 -23.015 1.00 85.19 84 ASP A CA 1
ATOM 690 C C . ASP A 1 84 ? 0.594 -4.041 -21.927 1.00 85.19 84 ASP A C 1
ATOM 692 O O . ASP A 1 84 ? 0.970 -3.448 -20.910 1.00 85.19 84 ASP A O 1
ATOM 696 N N . ASP A 1 85 ? -0.701 -4.249 -22.168 1.00 77.19 85 ASP A N 1
ATOM 697 C CA . ASP A 1 85 ? -1.749 -3.914 -21.208 1.00 77.19 85 ASP A CA 1
ATOM 698 C C . ASP A 1 85 ? -1.764 -4.944 -20.070 1.00 77.19 85 ASP A C 1
ATOM 700 O O . ASP A 1 85 ? -2.118 -6.109 -20.265 1.00 77.19 85 ASP A O 1
ATOM 704 N N . LYS A 1 86 ? -1.391 -4.502 -18.866 1.00 86.12 86 LYS A N 1
ATOM 705 C CA . LYS A 1 86 ? -1.302 -5.328 -17.655 1.00 86.12 86 LYS A CA 1
ATOM 706 C C . LYS A 1 86 ? -2.556 -5.145 -16.795 1.00 86.12 86 LYS A C 1
ATOM 708 O O . LYS A 1 86 ? -2.498 -4.796 -15.617 1.00 86.12 86 LYS A O 1
ATOM 713 N N . SER A 1 87 ? -3.721 -5.367 -17.407 1.00 82.31 87 SER A N 1
ATOM 714 C CA . SER A 1 87 ? -5.037 -5.220 -16.769 1.00 82.31 87 SER A CA 1
ATOM 715 C C . SER A 1 87 ? -5.552 -6.492 -16.080 1.00 82.31 87 SER A C 1
ATOM 717 O O . SER A 1 87 ? -6.710 -6.534 -15.658 1.00 82.31 87 SER A O 1
ATOM 719 N N . ASN A 1 88 ? -4.756 -7.560 -16.031 1.00 84.38 88 ASN A N 1
ATOM 720 C CA . ASN A 1 88 ? -5.141 -8.797 -15.360 1.00 84.38 88 ASN A CA 1
ATOM 721 C C . ASN A 1 88 ? -4.815 -8.673 -13.872 1.00 84.38 88 ASN A C 1
ATOM 723 O O . ASN A 1 88 ? -3.653 -8.627 -13.492 1.00 84.38 88 ASN A O 1
ATOM 727 N N . LEU A 1 89 ? -5.856 -8.588 -13.043 1.00 87.38 89 LEU A N 1
ATOM 728 C CA . LEU A 1 89 ? -5.710 -8.593 -11.591 1.00 87.38 89 LEU A CA 1
ATOM 729 C C . LEU A 1 89 ? -5.530 -10.035 -11.111 1.00 87.38 89 LEU A C 1
ATOM 731 O O . LEU A 1 89 ? -6.460 -10.840 -11.207 1.00 87.38 89 LEU A O 1
ATOM 735 N N . GLU A 1 90 ? -4.367 -10.328 -10.553 1.00 85.75 90 GLU A N 1
ATOM 736 C CA . GLU A 1 90 ? -3.956 -11.631 -10.043 1.00 85.75 90 GLU A CA 1
ATOM 737 C C . GLU A 1 90 ? -3.423 -11.453 -8.620 1.00 85.75 90 GLU A C 1
ATOM 739 O O . GLU A 1 90 ? -2.218 -11.475 -8.400 1.00 85.75 90 GLU A O 1
ATOM 744 N N . LEU A 1 91 ? -4.328 -11.231 -7.654 1.00 91.75 91 LEU A N 1
ATOM 745 C CA . LEU A 1 91 ? -3.977 -11.113 -6.233 1.00 91.75 91 LEU A CA 1
ATOM 746 C C . LEU A 1 91 ? -3.307 -12.411 -5.759 1.00 91.75 91 LEU A C 1
ATOM 748 O O . LEU A 1 91 ? -3.988 -13.372 -5.403 1.00 91.75 91 LEU A O 1
ATOM 752 N N . SER A 1 92 ? -1.985 -12.475 -5.831 1.00 91.56 92 SER A N 1
ATOM 753 C CA . SER A 1 92 ? -1.216 -13.711 -5.727 1.00 91.56 92 SER A CA 1
ATOM 754 C C . SER A 1 92 ? -1.251 -14.263 -4.310 1.00 91.56 92 SER A C 1
ATOM 756 O O . SER A 1 92 ? -1.338 -15.475 -4.114 1.00 91.56 92 SER A O 1
ATOM 758 N N . THR A 1 93 ? -1.327 -13.374 -3.318 1.00 93.00 93 THR A N 1
ATOM 759 C CA . THR A 1 93 ? -1.281 -13.761 -1.910 1.00 93.00 93 THR A CA 1
ATOM 760 C C . THR A 1 93 ? -2.483 -14.603 -1.463 1.00 93.00 93 THR A C 1
ATOM 762 O O . THR A 1 93 ? -2.400 -15.363 -0.496 1.00 93.00 93 THR A O 1
ATOM 765 N N . VAL A 1 94 ? -3.621 -14.542 -2.169 1.00 95.88 94 VAL A N 1
ATOM 766 C CA . VAL A 1 94 ? -4.804 -15.349 -1.808 1.00 95.88 94 VAL A CA 1
ATOM 767 C C . VAL A 1 94 ? -4.774 -16.769 -2.390 1.00 95.88 94 VAL A C 1
ATOM 769 O O . VAL A 1 94 ? -5.673 -17.564 -2.100 1.00 95.88 94 VAL A O 1
ATOM 772 N N . PHE A 1 95 ? -3.747 -17.110 -3.173 1.00 95.00 95 PHE A N 1
ATOM 773 C CA . PHE A 1 95 ? -3.544 -18.436 -3.758 1.00 95.00 95 PHE A CA 1
ATOM 774 C C . PHE A 1 95 ? -2.264 -19.094 -3.226 1.00 95.00 95 PHE A C 1
ATOM 776 O O . PHE A 1 95 ? -1.302 -18.422 -2.863 1.00 95.00 95 PHE A O 1
ATOM 783 N N . ASP A 1 96 ? -2.260 -20.421 -3.129 1.00 92.69 96 ASP A N 1
ATOM 784 C CA . ASP A 1 96 ? -1.055 -21.196 -2.832 1.00 92.69 96 ASP A CA 1
ATOM 785 C C . ASP A 1 96 ? -0.160 -21.366 -4.077 1.00 92.69 96 ASP A C 1
ATOM 787 O O . ASP A 1 96 ? -0.495 -20.936 -5.181 1.00 92.69 96 ASP A O 1
ATOM 791 N N . TYR A 1 97 ? 0.991 -22.021 -3.903 1.00 88.44 97 TYR A N 1
ATOM 792 C CA . TYR A 1 97 ? 1.955 -22.261 -4.984 1.00 88.44 97 TYR A CA 1
ATOM 793 C C . TYR A 1 97 ? 1.388 -23.104 -6.142 1.00 88.44 97 TYR A C 1
ATOM 795 O O . TYR A 1 97 ? 1.831 -22.971 -7.283 1.00 88.44 97 TYR A O 1
ATOM 803 N N . ASP A 1 98 ? 0.402 -23.959 -5.863 1.00 93.19 98 ASP A N 1
ATOM 804 C CA . ASP A 1 98 ? -0.270 -24.791 -6.865 1.00 93.19 98 ASP A CA 1
ATOM 805 C C . ASP A 1 98 ? -1.420 -24.032 -7.567 1.00 93.19 98 ASP A C 1
ATOM 807 O O . ASP A 1 98 ? -2.077 -24.579 -8.459 1.00 93.19 98 ASP A O 1
ATOM 811 N N . GLY A 1 99 ? -1.664 -22.771 -7.190 1.00 91.56 99 GLY A N 1
ATOM 812 C CA . GLY A 1 99 ? -2.719 -21.915 -7.728 1.00 91.56 99 GLY A CA 1
ATOM 813 C C . GLY A 1 99 ? -4.101 -22.174 -7.126 1.00 91.56 99 GLY A C 1
ATOM 814 O O . GLY A 1 99 ? -5.106 -21.714 -7.677 1.00 91.56 99 GLY A O 1
ATOM 815 N N . ASN A 1 100 ? -4.195 -22.910 -6.015 1.00 94.44 100 ASN A N 1
ATOM 816 C CA . ASN A 1 100 ? -5.461 -23.103 -5.313 1.00 94.44 100 ASN A CA 1
ATOM 817 C C . ASN A 1 100 ? -5.734 -21.919 -4.390 1.00 94.44 100 ASN A C 1
ATOM 819 O O . ASN A 1 100 ? -4.836 -21.391 -3.741 1.00 94.44 100 ASN A O 1
ATOM 823 N N . PHE A 1 101 ? -6.998 -21.513 -4.300 1.00 95.38 101 PHE A N 1
ATOM 824 C CA . PHE A 1 101 ? -7.410 -20.490 -3.346 1.00 95.38 101 PHE A CA 1
ATOM 825 C C . PHE A 1 101 ? -7.185 -21.000 -1.918 1.00 95.38 101 PHE A C 1
ATOM 827 O O . PHE A 1 101 ? -7.668 -22.084 -1.585 1.00 95.38 101 PHE A O 1
ATOM 834 N N . LYS A 1 102 ? -6.459 -20.241 -1.088 1.00 95.94 102 LYS A N 1
ATOM 835 C CA . LYS A 1 102 ? -6.100 -20.687 0.264 1.00 95.94 102 LYS A CA 1
ATOM 836 C C . LYS A 1 102 ? -7.352 -20.819 1.147 1.00 95.94 102 LYS A C 1
ATOM 838 O O . LYS A 1 102 ? -8.241 -19.966 1.133 1.00 95.94 102 LYS A O 1
ATOM 843 N N . ASP A 1 103 ? -7.391 -21.857 1.982 1.00 96.19 103 ASP A N 1
ATOM 844 C CA . ASP A 1 103 ? -8.534 -22.148 2.867 1.00 96.19 103 ASP A CA 1
ATOM 845 C C . ASP A 1 103 ? -8.705 -21.132 4.017 1.00 96.19 103 ASP A C 1
ATOM 847 O O . ASP A 1 103 ? -9.764 -21.066 4.646 1.00 96.19 103 ASP A O 1
ATOM 851 N N . ASN A 1 104 ? -7.672 -20.337 4.303 1.00 96.31 104 ASN A N 1
ATOM 852 C CA . ASN A 1 104 ? -7.621 -19.350 5.385 1.00 96.31 104 ASN A CA 1
ATOM 853 C C . ASN A 1 104 ? -7.860 -17.901 4.919 1.00 96.31 104 ASN A C 1
ATOM 855 O O . ASN A 1 104 ? -7.621 -16.964 5.682 1.00 96.31 104 ASN A O 1
ATOM 859 N N . VAL A 1 105 ? -8.342 -17.693 3.690 1.00 97.56 105 VAL A N 1
ATOM 860 C CA . VAL A 1 105 ? -8.668 -16.354 3.180 1.00 97.56 105 VAL A CA 1
ATOM 861 C C . VAL A 1 105 ? -10.084 -15.955 3.590 1.00 97.56 105 VAL A C 1
ATOM 863 O O . VAL A 1 105 ? -11.059 -16.660 3.316 1.00 97.56 105 VAL A O 1
ATOM 866 N N . ILE A 1 106 ? -10.225 -14.766 4.176 1.00 97.31 106 ILE A N 1
ATOM 867 C CA . ILE A 1 106 ? -11.524 -14.152 4.469 1.00 97.31 106 ILE A CA 1
ATOM 868 C C . ILE A 1 106 ? -11.680 -12.805 3.764 1.00 97.31 106 ILE A C 1
ATOM 870 O O . ILE A 1 106 ? -10.721 -12.069 3.563 1.00 97.31 106 ILE A O 1
ATOM 874 N N . LEU A 1 107 ? -12.921 -12.449 3.421 1.00 96.94 107 LEU A N 1
ATOM 875 C CA . LEU A 1 107 ? -13.265 -11.122 2.908 1.00 96.94 107 LEU A CA 1
ATOM 876 C C . LEU A 1 107 ? -13.850 -10.265 4.032 1.00 96.94 107 LEU A C 1
ATOM 878 O O . LEU A 1 107 ? -14.968 -10.513 4.499 1.00 96.94 107 LEU A O 1
ATOM 882 N N . VAL A 1 108 ? -13.130 -9.219 4.427 1.00 97.19 108 VAL A N 1
ATOM 883 C CA . VAL A 1 108 ? -13.531 -8.315 5.508 1.00 97.19 108 VAL A CA 1
ATOM 884 C C . VAL A 1 108 ? -14.172 -7.052 4.948 1.00 97.19 108 VAL A C 1
ATOM 886 O O . VAL A 1 108 ? -13.733 -6.501 3.942 1.00 97.19 108 VAL A O 1
ATOM 889 N N . LYS A 1 109 ? -15.228 -6.567 5.611 1.00 97.62 109 LYS A N 1
ATOM 890 C CA . LYS A 1 109 ? -15.866 -5.275 5.318 1.00 97.62 109 LYS A CA 1
ATOM 891 C C . LYS A 1 109 ? -15.438 -4.248 6.358 1.00 97.62 109 LYS A C 1
ATOM 893 O O . LYS A 1 109 ? -16.068 -4.133 7.407 1.00 97.62 109 LYS A O 1
ATOM 898 N N . VAL A 1 110 ? -14.382 -3.503 6.059 1.00 97.56 110 VAL A N 1
ATOM 899 C CA . VAL A 1 110 ? -13.837 -2.484 6.964 1.00 97.56 110 VAL A CA 1
ATOM 900 C C . VAL A 1 110 ? -14.745 -1.256 6.954 1.00 97.56 110 VAL A C 1
ATOM 902 O O . VAL A 1 110 ? -15.070 -0.786 5.863 1.00 97.56 110 VAL A O 1
ATOM 905 N N . PRO A 1 111 ? -15.165 -0.708 8.110 1.00 96.25 111 PRO A N 1
ATOM 906 C CA . PRO A 1 111 ? -16.139 0.383 8.187 1.00 96.25 111 PRO A CA 1
ATOM 907 C C . PRO A 1 111 ? -15.522 1.751 7.836 1.00 96.25 111 PRO A C 1
ATOM 909 O O . PRO A 1 111 ? -15.513 2.683 8.637 1.00 96.25 111 PRO A O 1
ATOM 912 N N . THR A 1 112 ? -15.003 1.877 6.616 1.00 96.38 112 THR A N 1
ATOM 913 C CA . THR A 1 112 ? -14.475 3.115 6.041 1.00 96.38 112 THR A CA 1
ATOM 914 C C . THR A 1 112 ? -14.826 3.226 4.561 1.00 96.38 112 THR A C 1
ATOM 916 O O . THR A 1 112 ? -14.842 2.239 3.827 1.00 96.38 112 THR A O 1
ATOM 919 N N . THR A 1 113 ? -15.076 4.447 4.091 1.00 96.00 113 THR A N 1
ATOM 920 C CA . THR A 1 113 ? -15.226 4.762 2.661 1.00 96.00 113 THR A CA 1
ATOM 921 C C . THR A 1 113 ? -13.928 5.235 2.010 1.00 96.00 113 THR A C 1
ATOM 923 O O . THR A 1 113 ? -13.931 5.555 0.820 1.00 96.00 113 THR A O 1
ATOM 926 N N . LYS A 1 114 ? -12.843 5.346 2.781 1.00 97.56 114 LYS A N 1
ATOM 927 C CA . LYS A 1 114 ? -11.519 5.767 2.324 1.00 97.56 114 LYS A CA 1
ATOM 928 C C . LYS A 1 114 ? -10.609 4.539 2.319 1.00 97.56 114 LYS A C 1
ATOM 930 O O . LYS A 1 114 ? -10.186 4.114 3.390 1.00 97.56 114 LYS A O 1
ATOM 935 N N . PRO A 1 115 ? -10.310 3.952 1.152 1.00 97.50 115 PRO A N 1
ATOM 936 C CA . PRO A 1 115 ? -9.728 2.614 1.126 1.00 97.50 115 PRO A CA 1
ATOM 937 C C . PRO A 1 115 ? -8.355 2.490 1.792 1.00 97.50 115 PRO A C 1
ATOM 939 O O . PRO A 1 115 ? -8.071 1.478 2.416 1.00 97.50 115 PRO A O 1
ATOM 942 N N . TYR A 1 116 ? -7.538 3.542 1.747 1.00 98.44 116 TYR A N 1
ATOM 943 C CA . TYR A 1 116 ? -6.239 3.586 2.424 1.00 98.44 116 TYR A CA 1
ATOM 944 C C . TYR A 1 116 ? -6.335 3.483 3.960 1.00 98.44 116 TYR A C 1
ATOM 946 O O . TYR A 1 116 ? -5.365 3.101 4.603 1.00 98.44 116 TYR A O 1
ATOM 954 N N . GLU A 1 117 ? -7.491 3.783 4.571 1.00 98.50 117 GLU A N 1
ATOM 955 C CA . GLU A 1 117 ? -7.682 3.624 6.022 1.00 98.50 117 GLU A CA 1
ATOM 956 C C . GLU A 1 117 ? -7.743 2.146 6.441 1.00 98.50 117 GLU A C 1
ATOM 958 O O . GLU A 1 117 ? -7.633 1.869 7.628 1.00 98.50 117 GLU A O 1
ATOM 963 N N . VAL A 1 118 ? -7.873 1.194 5.503 1.00 98.12 118 VAL A N 1
ATOM 964 C CA . VAL A 1 118 ? -7.787 -0.252 5.788 1.00 98.12 118 VAL A CA 1
ATOM 965 C C . VAL A 1 118 ? -6.466 -0.612 6.474 1.00 98.12 118 VAL A C 1
ATOM 967 O O . VAL A 1 118 ? -6.466 -1.421 7.398 1.00 98.12 118 VAL A O 1
ATOM 970 N N . LEU A 1 119 ? -5.367 0.049 6.104 1.00 97.94 119 LEU A N 1
ATOM 971 C CA . LEU A 1 119 ? -4.053 -0.182 6.711 1.00 97.94 119 LEU A CA 1
ATOM 972 C C . LEU A 1 119 ? -3.977 0.304 8.168 1.00 97.94 119 LEU A C 1
ATOM 974 O O . LEU A 1 119 ? -3.112 -0.127 8.910 1.00 97.94 119 LEU A O 1
ATOM 978 N N . ALA A 1 120 ? -4.919 1.126 8.645 1.00 97.00 120 ALA A N 1
ATOM 979 C CA . ALA A 1 120 ? -4.996 1.437 10.075 1.00 97.00 120 ALA A CA 1
ATOM 980 C C . ALA A 1 120 ? -5.557 0.272 10.909 1.00 97.00 120 ALA A C 1
ATOM 982 O O . ALA A 1 120 ? -5.352 0.256 12.121 1.00 97.00 120 ALA A O 1
ATOM 983 N N . TYR A 1 121 ? -6.299 -0.646 10.272 1.00 95.88 121 TYR A N 1
ATOM 984 C CA . TYR A 1 121 ? -6.887 -1.834 10.900 1.00 95.88 121 TYR A CA 1
ATOM 985 C C . TYR A 1 121 ? -5.950 -3.028 10.827 1.00 95.88 121 TYR A C 1
ATOM 987 O O . TYR A 1 121 ? -5.812 -3.744 11.811 1.00 95.88 121 TYR A O 1
ATOM 995 N N . PHE A 1 122 ? -5.363 -3.245 9.651 1.00 95.75 122 PHE A N 1
ATOM 996 C CA . PHE A 1 122 ? -4.631 -4.469 9.335 1.00 95.75 122 PHE A CA 1
ATOM 997 C C . PHE A 1 122 ? -3.226 -4.204 8.799 1.00 95.75 122 PHE A C 1
ATOM 999 O O . PHE A 1 122 ? -2.615 -5.104 8.245 1.00 95.75 122 PHE A O 1
ATOM 1006 N N . GLY A 1 123 ? -2.730 -2.970 8.911 1.00 92.19 123 GLY A N 1
ATOM 1007 C CA . GLY A 1 123 ? -1.338 -2.679 8.597 1.00 92.19 123 GLY A CA 1
ATOM 1008 C C . GLY A 1 123 ? -0.406 -3.436 9.536 1.00 92.19 123 GLY A C 1
ATOM 1009 O O . GLY A 1 123 ? -0.719 -3.653 10.708 1.00 92.19 123 GLY A O 1
ATOM 1010 N N . MET A 1 124 ? 0.735 -3.812 8.984 1.00 90.88 124 MET A N 1
ATOM 1011 C CA . MET A 1 124 ? 1.865 -4.437 9.671 1.00 90.88 124 MET A CA 1
ATOM 1012 C C . MET A 1 124 ? 2.961 -3.389 9.933 1.00 90.88 124 MET A C 1
ATOM 1014 O O . MET A 1 124 ? 2.747 -2.205 9.666 1.00 90.88 124 MET A O 1
ATOM 1018 N N . GLY A 1 125 ? 4.112 -3.791 10.467 1.00 90.25 125 GLY A N 1
ATOM 1019 C CA . GLY A 1 125 ? 5.278 -2.913 10.603 1.00 90.25 125 GLY A CA 1
ATOM 1020 C C . GLY A 1 125 ? 6.082 -3.137 11.877 1.00 90.25 125 GLY A C 1
ATOM 1021 O O . GLY A 1 125 ? 5.681 -3.890 12.760 1.00 90.25 125 GLY A O 1
ATOM 1022 N N . GLY A 1 126 ? 7.227 -2.458 11.971 1.00 83.62 126 GLY A N 1
ATOM 1023 C CA . GLY A 1 126 ? 8.118 -2.541 13.137 1.00 83.62 126 GLY A CA 1
ATOM 1024 C C . GLY A 1 126 ? 9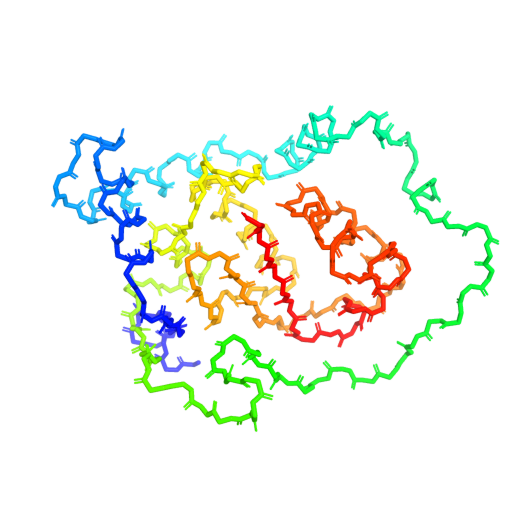.182 -3.643 13.062 1.00 83.62 126 GLY A C 1
ATOM 1025 O O . GLY A 1 126 ? 9.935 -3.830 14.016 1.00 83.62 126 GLY A O 1
ATOM 1026 N N . TYR A 1 127 ? 9.288 -4.332 11.926 1.00 88.19 127 TYR A N 1
ATOM 1027 C CA . TYR A 1 127 ? 10.321 -5.322 11.614 1.00 88.19 127 TYR A CA 1
ATOM 1028 C C . TYR A 1 127 ? 10.838 -5.098 10.189 1.00 88.19 127 TYR A C 1
ATOM 1030 O O . TYR A 1 127 ? 10.106 -4.571 9.361 1.00 88.19 127 TYR A O 1
ATOM 1038 N N . ASN A 1 128 ? 12.099 -5.455 9.922 1.00 86.50 128 ASN A N 1
ATOM 1039 C CA . ASN A 1 128 ? 12.723 -5.454 8.587 1.00 86.50 128 ASN A CA 1
ATOM 1040 C C . ASN A 1 128 ? 12.468 -4.190 7.740 1.00 86.50 128 ASN A C 1
ATOM 1042 O O . ASN A 1 128 ? 12.237 -4.259 6.537 1.00 86.50 128 ASN A O 1
ATOM 1046 N N . GLU A 1 129 ? 12.515 -3.017 8.385 1.00 87.44 129 GLU A N 1
ATOM 1047 C CA . GLU A 1 129 ? 12.205 -1.715 7.771 1.00 87.44 129 GLU A CA 1
ATOM 1048 C C . GLU A 1 129 ? 10.819 -1.670 7.091 1.00 87.44 129 GLU A C 1
ATOM 1050 O O . GLU A 1 129 ? 10.583 -0.916 6.148 1.00 87.44 129 GLU A O 1
ATOM 1055 N N . CYS A 1 130 ? 9.870 -2.475 7.568 1.00 93.25 130 CYS A N 1
ATOM 1056 C CA . CYS A 1 130 ? 8.465 -2.361 7.223 1.00 93.25 130 CYS A CA 1
ATOM 1057 C C . CYS A 1 130 ? 7.870 -1.128 7.926 1.00 93.25 130 CYS A C 1
ATOM 1059 O O . CYS A 1 130 ? 7.880 -1.072 9.166 1.00 93.25 130 CYS A O 1
ATOM 1061 N N . PRO A 1 131 ? 7.339 -0.140 7.173 1.00 94.56 131 PRO A N 1
ATOM 1062 C CA . PRO A 1 131 ? 6.738 1.058 7.749 1.00 94.56 131 PRO A CA 1
ATOM 1063 C C . PRO A 1 131 ? 5.615 0.717 8.723 1.00 94.56 131 PRO A C 1
ATOM 1065 O O . PRO A 1 131 ? 4.829 -0.193 8.468 1.00 94.56 131 PRO A O 1
ATOM 1068 N N . PHE A 1 132 ? 5.480 1.485 9.800 1.00 94.75 132 PHE A N 1
ATOM 1069 C CA . PHE A 1 132 ? 4.397 1.307 10.764 1.00 94.75 132 PHE A CA 1
ATOM 1070 C C . PHE A 1 132 ? 3.025 1.597 10.134 1.00 94.75 132 PHE A C 1
ATOM 1072 O O . PHE A 1 132 ? 2.925 2.409 9.206 1.00 94.75 132 PHE A O 1
ATOM 1079 N N . PRO A 1 133 ? 1.920 1.063 10.687 1.00 95.75 133 PRO A N 1
ATOM 1080 C CA . PRO A 1 133 ? 0.582 1.229 10.111 1.00 95.75 133 PRO A CA 1
ATOM 1081 C C . PRO A 1 133 ? 0.186 2.688 9.818 1.00 95.75 133 PRO A C 1
ATOM 1083 O O . PRO A 1 133 ? -0.438 2.981 8.799 1.00 95.75 133 PRO A O 1
ATOM 1086 N N . ALA A 1 134 ? 0.571 3.642 10.672 1.00 97.19 134 ALA A N 1
ATOM 1087 C CA . ALA A 1 134 ? 0.310 5.066 10.439 1.00 97.19 134 ALA A CA 1
ATOM 1088 C C . ALA A 1 134 ? 1.041 5.623 9.198 1.00 97.19 134 ALA A C 1
ATOM 1090 O O . ALA A 1 134 ? 0.477 6.433 8.456 1.00 97.19 134 ALA A O 1
ATOM 1091 N N . GLU A 1 135 ? 2.277 5.184 8.963 1.00 97.50 135 GLU A N 1
ATOM 1092 C CA . GLU A 1 135 ? 3.099 5.553 7.804 1.00 97.50 135 GLU A CA 1
ATOM 1093 C C . GLU A 1 135 ? 2.536 4.910 6.536 1.00 97.50 135 GLU A C 1
ATOM 1095 O O . GLU A 1 135 ? 2.320 5.602 5.537 1.00 97.50 135 GLU A O 1
ATOM 1100 N N . GLN A 1 136 ? 2.166 3.628 6.615 1.00 98.00 136 GLN A N 1
ATOM 1101 C CA . GLN A 1 136 ? 1.485 2.910 5.537 1.00 98.00 136 GLN A CA 1
ATOM 1102 C C . GLN A 1 136 ? 0.191 3.616 5.111 1.00 98.00 136 GLN A C 1
ATOM 1104 O O . GLN A 1 136 ? -0.035 3.833 3.921 1.00 98.00 136 GLN A O 1
ATOM 1109 N N . VAL A 1 137 ? -0.644 4.055 6.061 1.00 98.75 137 VAL A N 1
ATOM 1110 C CA . VAL A 1 137 ? -1.867 4.830 5.775 1.00 98.75 137 VAL A CA 1
ATOM 1111 C C . VAL A 1 137 ? -1.546 6.145 5.062 1.00 98.75 137 VAL A C 1
ATOM 1113 O O . VAL A 1 137 ? -2.255 6.520 4.123 1.00 98.75 137 VAL A O 1
ATOM 1116 N N . ALA A 1 138 ? -0.511 6.867 5.498 1.00 98.69 138 ALA A N 1
ATOM 1117 C CA . ALA A 1 138 ? -0.132 8.149 4.906 1.00 98.69 138 ALA A CA 1
ATOM 1118 C C . ALA A 1 138 ? 0.352 7.989 3.455 1.00 98.69 138 ALA A C 1
ATOM 1120 O O . ALA A 1 138 ? -0.096 8.728 2.570 1.00 98.69 138 ALA A O 1
ATOM 1121 N N . VAL A 1 139 ? 1.206 6.994 3.198 1.00 98.50 139 VAL A N 1
ATOM 1122 C CA . VAL A 1 139 ? 1.716 6.671 1.857 1.00 98.50 139 VAL A CA 1
ATOM 1123 C C . VAL A 1 139 ? 0.592 6.146 0.958 1.00 98.50 139 VAL A C 1
ATOM 1125 O O . VAL A 1 139 ? 0.373 6.683 -0.131 1.00 98.50 139 VAL A O 1
ATOM 1128 N N . ALA A 1 140 ? -0.218 5.198 1.436 1.00 98.69 140 ALA A N 1
ATOM 1129 C CA . ALA A 1 140 ? -1.359 4.674 0.688 1.00 98.69 140 ALA A CA 1
ATOM 1130 C C . ALA A 1 140 ? -2.399 5.757 0.370 1.00 98.69 140 ALA A C 1
ATOM 1132 O O . ALA A 1 140 ? -3.012 5.731 -0.696 1.00 98.69 140 ALA A O 1
ATOM 1133 N N . LYS A 1 141 ? -2.593 6.750 1.250 1.00 98.81 141 LYS A N 1
ATOM 1134 C CA . LYS A 1 141 ? -3.442 7.914 0.959 1.00 98.81 141 LYS A CA 1
ATOM 1135 C C . LYS A 1 141 ? -2.894 8.729 -0.214 1.00 98.81 141 LYS A C 1
ATOM 1137 O O . LYS A 1 141 ? -3.668 9.086 -1.102 1.00 98.81 141 LYS A O 1
ATOM 1142 N N . TYR A 1 142 ? -1.593 9.010 -0.228 1.00 98.69 142 TYR A N 1
ATOM 1143 C CA . TYR A 1 142 ? -0.936 9.718 -1.331 1.00 98.69 142 TYR A CA 1
ATOM 1144 C C . TYR A 1 142 ? -1.071 8.954 -2.656 1.00 98.69 142 TYR A C 1
ATOM 1146 O O . TYR A 1 142 ? -1.506 9.525 -3.663 1.00 98.69 142 TYR A O 1
ATOM 1154 N N . TRP A 1 143 ? -0.823 7.644 -2.651 1.00 98.75 143 TRP A N 1
ATOM 1155 C CA . TRP A 1 143 ? -1.007 6.810 -3.839 1.00 98.75 143 TRP A CA 1
ATOM 1156 C C . TRP A 1 143 ? -2.469 6.666 -4.265 1.00 98.75 143 TRP A C 1
ATOM 1158 O O . TRP A 1 143 ? -2.760 6.652 -5.460 1.00 98.75 143 TRP A O 1
ATOM 1168 N N . TYR A 1 144 ? -3.419 6.616 -3.331 1.00 98.62 144 TYR A N 1
ATOM 1169 C CA . TYR A 1 144 ? -4.845 6.618 -3.655 1.00 98.62 144 TYR A CA 1
ATOM 1170 C C . TYR A 1 144 ? -5.267 7.914 -4.364 1.00 98.62 144 TYR A C 1
ATOM 1172 O O . TYR A 1 144 ? -6.003 7.879 -5.354 1.00 98.62 144 TYR A O 1
ATOM 1180 N N . GLU A 1 145 ? -4.790 9.067 -3.894 1.00 98.44 145 GLU A N 1
ATOM 1181 C CA . GLU A 1 145 ? -5.083 10.360 -4.519 1.00 98.44 145 GLU A CA 1
ATOM 1182 C C . GLU A 1 145 ? -4.524 10.427 -5.954 1.00 98.44 145 GLU A C 1
ATOM 1184 O O . GLU A 1 145 ? -5.242 10.833 -6.874 1.00 98.44 145 GLU A O 1
ATOM 1189 N N . LYS A 1 146 ? -3.296 9.943 -6.174 1.00 97.94 146 LYS A N 1
ATOM 1190 C CA . LYS A 1 146 ? -2.616 9.976 -7.480 1.00 97.94 146 LYS A CA 1
ATOM 1191 C C . LYS A 1 146 ? -3.110 8.877 -8.434 1.00 97.94 146 LYS A C 1
ATOM 1193 O O . LYS A 1 146 ? -3.695 9.171 -9.479 1.00 97.94 146 LYS A O 1
ATOM 1198 N N . TYR A 1 147 ? -3.002 7.621 -8.018 1.00 98.44 147 TYR A N 1
ATOM 1199 C CA . TYR A 1 147 ? -3.213 6.429 -8.846 1.00 98.44 147 TYR A CA 1
ATOM 1200 C C . TYR A 1 147 ? -4.501 5.663 -8.520 1.00 98.44 147 TYR A C 1
ATOM 1202 O O . TYR A 1 147 ? -4.881 4.735 -9.227 1.00 98.44 147 TYR A O 1
ATOM 1210 N N . GLY A 1 148 ? -5.215 6.028 -7.453 1.00 98.12 148 GLY A N 1
ATOM 1211 C CA . GLY A 1 148 ? -6.385 5.263 -7.014 1.00 98.12 148 GLY A CA 1
ATOM 1212 C C . GLY A 1 148 ? -6.006 3.885 -6.483 1.00 98.12 148 GLY A C 1
ATOM 1213 O O . GLY A 1 148 ? -6.782 2.950 -6.653 1.00 98.12 148 GLY A O 1
ATOM 1214 N N . ALA A 1 149 ? -4.820 3.769 -5.880 1.00 98.31 149 ALA A N 1
ATOM 1215 C CA . ALA A 1 149 ? -4.344 2.562 -5.222 1.00 98.31 149 ALA A CA 1
ATOM 1216 C C . ALA A 1 149 ? -5.214 2.212 -4.005 1.00 98.31 149 ALA A C 1
ATOM 1218 O O . ALA A 1 149 ? -5.443 3.037 -3.118 1.00 98.31 149 ALA A O 1
ATOM 1219 N N . VAL A 1 150 ? -5.713 0.983 -3.969 1.00 97.75 150 VAL A N 1
ATOM 1220 C CA . VAL A 1 150 ? -6.616 0.448 -2.951 1.00 97.75 150 VAL A CA 1
ATOM 1221 C C . VAL A 1 150 ? -6.021 -0.848 -2.408 1.00 97.75 150 VAL A C 1
ATOM 1223 O O . VAL A 1 150 ? -5.881 -1.782 -3.196 1.00 97.75 150 VAL A O 1
ATOM 1226 N N . PRO A 1 151 ? -5.723 -0.946 -1.096 1.00 98.19 151 PRO A N 1
ATOM 1227 C CA . PRO A 1 151 ? -5.348 -2.216 -0.481 1.00 98.19 151 PRO A CA 1
ATOM 1228 C C . PRO A 1 151 ? -6.421 -3.272 -0.760 1.00 98.19 151 PRO A C 1
ATOM 1230 O O . PRO A 1 151 ? -7.606 -3.043 -0.499 1.00 98.19 151 PRO A O 1
ATOM 1233 N N . ALA A 1 152 ? -6.010 -4.398 -1.331 1.00 97.75 152 ALA A N 1
ATOM 1234 C CA . ALA A 1 152 ? -6.893 -5.441 -1.835 1.00 97.75 152 ALA A CA 1
ATOM 1235 C C . ALA A 1 152 ? -6.709 -6.764 -1.086 1.00 97.75 152 ALA A C 1
ATOM 1237 O O . ALA A 1 152 ? -7.712 -7.420 -0.790 1.00 97.75 152 ALA A O 1
ATOM 1238 N N . ALA A 1 153 ? -5.473 -7.117 -0.731 1.00 98.00 153 ALA A N 1
ATOM 1239 C CA . ALA A 1 153 ? -5.156 -8.284 0.081 1.00 98.00 153 ALA A CA 1
ATOM 1240 C C . ALA A 1 153 ? -3.997 -7.986 1.042 1.00 98.00 153 ALA A C 1
ATOM 1242 O O . ALA A 1 153 ? -3.119 -7.187 0.714 1.00 98.00 153 ALA A O 1
ATOM 1243 N N . ILE A 1 154 ? -4.050 -8.575 2.237 1.00 97.62 154 ILE A N 1
ATOM 1244 C CA . ILE A 1 154 ? -3.078 -8.373 3.317 1.00 97.62 154 ILE A CA 1
ATOM 1245 C C . ILE A 1 154 ? -2.804 -9.716 4.013 1.00 97.62 154 ILE A C 1
ATOM 1247 O O . ILE A 1 154 ? -3.750 -10.455 4.325 1.00 97.62 154 ILE A O 1
ATOM 1251 N N . THR A 1 155 ? -1.529 -10.005 4.272 1.00 96.12 155 THR A N 1
ATOM 1252 C CA . THR A 1 155 ? -1.046 -11.098 5.144 1.00 96.12 155 THR A CA 1
ATOM 1253 C C . THR A 1 155 ? -0.312 -10.516 6.355 1.00 96.12 155 THR A C 1
ATOM 1255 O O . THR A 1 155 ? -0.489 -9.338 6.665 1.00 96.12 155 THR A O 1
ATOM 1258 N N . TYR A 1 156 ? 0.485 -11.319 7.065 1.00 94.12 156 TYR A N 1
ATOM 1259 C CA . TYR A 1 156 ? 1.383 -10.797 8.091 1.00 94.12 156 TYR A CA 1
ATOM 1260 C C . TYR A 1 156 ? 2.568 -10.007 7.508 1.00 94.12 156 TYR A C 1
ATOM 1262 O O . TYR A 1 156 ? 3.094 -9.171 8.224 1.00 94.12 156 TYR A O 1
ATOM 1270 N N . ASP A 1 157 ? 2.964 -10.241 6.250 1.00 95.25 157 ASP A N 1
ATOM 1271 C CA . ASP A 1 157 ? 4.174 -9.698 5.606 1.00 95.25 157 ASP A CA 1
ATOM 1272 C C . ASP A 1 157 ? 3.991 -9.211 4.155 1.00 95.25 157 ASP A C 1
ATOM 1274 O O . ASP A 1 157 ? 4.939 -8.723 3.544 1.00 95.25 157 ASP A O 1
ATOM 1278 N N . GLU A 1 158 ? 2.788 -9.305 3.589 1.00 96.75 158 GLU A N 1
ATOM 1279 C CA . GLU A 1 158 ? 2.479 -8.909 2.213 1.00 96.75 158 GLU A CA 1
ATOM 1280 C C . GLU A 1 158 ? 1.306 -7.928 2.166 1.00 96.75 158 GLU A C 1
ATOM 1282 O O . GLU A 1 158 ? 0.292 -8.077 2.860 1.00 96.75 158 GLU A O 1
ATOM 1287 N N . ILE A 1 159 ? 1.401 -6.946 1.267 1.00 97.88 159 ILE A N 1
ATOM 1288 C CA . ILE A 1 159 ? 0.283 -6.065 0.915 1.00 97.88 159 ILE A CA 1
ATOM 1289 C C . ILE A 1 159 ? 0.161 -6.000 -0.604 1.00 97.88 159 ILE A C 1
ATOM 1291 O O . ILE A 1 159 ? 1.079 -5.575 -1.304 1.00 97.88 159 ILE A O 1
ATOM 1295 N N . GLU A 1 160 ? -1.022 -6.330 -1.116 1.00 98.06 160 GLU A N 1
ATOM 1296 C CA . GLU A 1 160 ? -1.359 -6.144 -2.525 1.00 98.06 160 GLU A CA 1
ATOM 1297 C C . GLU A 1 160 ? -2.371 -5.018 -2.709 1.00 98.06 160 GLU A C 1
ATOM 1299 O O . GLU A 1 160 ? -3.345 -4.884 -1.959 1.00 98.06 160 GLU A O 1
ATOM 1304 N N . PHE A 1 161 ? -2.170 -4.225 -3.758 1.00 98.25 161 PHE A N 1
ATOM 1305 C CA . PHE A 1 161 ? -3.057 -3.133 -4.136 1.00 98.25 161 PHE A CA 1
ATOM 1306 C C . PHE A 1 161 ? -3.700 -3.401 -5.489 1.00 98.25 161 PHE A C 1
ATOM 1308 O O . PHE A 1 161 ? -3.042 -3.827 -6.432 1.00 98.25 161 PHE A O 1
ATOM 1315 N N . TYR A 1 162 ? -4.973 -3.035 -5.602 1.00 97.62 162 TYR A N 1
ATOM 1316 C CA . TYR A 1 162 ? -5.610 -2.750 -6.881 1.00 97.62 162 TYR A CA 1
ATOM 1317 C C . TYR A 1 162 ? -5.459 -1.260 -7.213 1.00 97.62 162 TYR A C 1
ATOM 1319 O O . TYR A 1 162 ? -5.636 -0.407 -6.344 1.00 97.62 162 TYR A O 1
ATOM 1327 N N . VAL A 1 163 ? -5.192 -0.928 -8.472 1.00 97.62 163 VAL A N 1
ATOM 1328 C CA . VAL A 1 163 ? -4.837 0.423 -8.918 1.00 97.62 163 VAL A CA 1
ATOM 1329 C C . VAL A 1 163 ? -5.783 0.865 -10.029 1.00 97.62 163 VAL A C 1
ATOM 1331 O O . VAL A 1 163 ? -5.801 0.305 -11.121 1.00 97.62 163 VAL A O 1
ATOM 1334 N N . GLU A 1 164 ? -6.587 1.896 -9.764 1.00 96.31 164 GLU A N 1
ATOM 1335 C CA . GLU A 1 164 ? -7.579 2.392 -10.733 1.00 96.31 164 GLU A CA 1
ATOM 1336 C C . GLU A 1 164 ? -6.957 3.156 -11.916 1.00 96.31 164 GLU A C 1
ATOM 1338 O O . GLU A 1 164 ? -7.544 3.207 -12.997 1.00 96.31 164 GLU A O 1
ATOM 1343 N N . ARG A 1 165 ? -5.827 3.832 -11.691 1.00 97.25 165 ARG A N 1
ATOM 1344 C CA . ARG A 1 165 ? -5.148 4.721 -12.645 1.00 97.25 165 ARG A CA 1
ATOM 1345 C C . ARG A 1 165 ? -3.645 4.430 -12.605 1.00 97.25 165 ARG A C 1
ATOM 1347 O O . ARG A 1 165 ? -2.907 5.212 -12.006 1.00 97.25 165 ARG A O 1
ATOM 1354 N N . PRO A 1 166 ? -3.195 3.301 -13.176 1.00 96.56 166 PRO A N 1
ATOM 1355 C CA . PRO A 1 166 ? -1.779 2.953 -13.171 1.00 96.56 166 PRO A CA 1
ATOM 1356 C C . PRO A 1 166 ? -0.956 3.969 -13.976 1.00 96.56 166 PRO A C 1
ATOM 1358 O O . PRO A 1 166 ? -1.525 4.656 -14.836 1.00 96.56 166 PRO A O 1
ATOM 1361 N N . PRO A 1 167 ? 0.362 4.080 -13.731 1.00 95.69 167 PRO A N 1
ATOM 1362 C CA . PRO A 1 167 ? 1.218 5.019 -14.449 1.00 95.69 167 PRO A CA 1
ATOM 1363 C C . PRO A 1 167 ? 1.151 4.783 -15.962 1.00 95.69 167 PRO A C 1
ATOM 1365 O O . PRO A 1 167 ? 1.203 3.644 -16.430 1.00 95.69 167 PRO A O 1
ATOM 1368 N N . GLN A 1 168 ? 1.015 5.873 -16.721 1.00 94.31 168 GLN A N 1
ATOM 1369 C CA . GLN A 1 168 ? 0.796 5.834 -18.179 1.00 94.31 168 GLN A CA 1
ATOM 1370 C C . GLN A 1 168 ? 2.026 6.260 -18.982 1.00 94.31 168 GLN A C 1
ATOM 1372 O O . GLN A 1 168 ? 2.005 6.239 -20.211 1.00 94.31 168 GLN A O 1
ATOM 1377 N N . THR A 1 169 ? 3.098 6.668 -18.305 1.00 93.12 169 THR A N 1
ATOM 1378 C CA . THR A 1 169 ? 4.366 7.034 -18.941 1.00 93.12 169 THR A CA 1
ATOM 1379 C C . THR A 1 169 ? 5.532 6.368 -18.229 1.00 93.12 169 THR A C 1
ATOM 1381 O O . THR A 1 169 ? 5.484 6.147 -17.019 1.00 93.12 169 THR A O 1
ATOM 1384 N N . LEU A 1 170 ? 6.606 6.106 -18.975 1.00 89.88 170 LEU A N 1
ATOM 1385 C CA . LEU A 1 170 ? 7.837 5.562 -18.412 1.00 89.88 170 LEU A CA 1
ATOM 1386 C C . LEU A 1 170 ? 8.418 6.468 -17.317 1.00 89.88 170 LEU A C 1
ATOM 1388 O O . LEU A 1 170 ? 8.841 5.986 -16.274 1.00 89.88 170 LEU A O 1
ATOM 1392 N N . GLU A 1 171 ? 8.413 7.786 -17.520 1.00 91.56 171 GLU A N 1
ATOM 1393 C CA . GLU A 1 171 ? 8.924 8.739 -16.527 1.00 91.56 171 GLU A CA 1
ATOM 1394 C C . GLU A 1 171 ? 8.137 8.669 -15.206 1.00 91.56 171 GLU A C 1
ATOM 1396 O O . GLU A 1 171 ? 8.715 8.730 -14.121 1.00 91.56 171 GLU A O 1
ATOM 1401 N N . GLU A 1 172 ? 6.815 8.518 -15.288 1.00 95.12 172 GLU A N 1
ATOM 1402 C CA . GLU A 1 172 ? 5.958 8.346 -14.116 1.00 95.12 172 GLU A CA 1
ATOM 1403 C C . GLU A 1 172 ? 6.218 7.008 -13.417 1.00 95.12 172 GLU A C 1
ATOM 1405 O O . GLU A 1 172 ? 6.353 6.984 -12.194 1.00 95.12 172 GLU A O 1
ATOM 1410 N N . ALA A 1 173 ? 6.357 5.920 -14.180 1.00 95.00 173 ALA A N 1
ATOM 1411 C CA . ALA A 1 173 ? 6.666 4.599 -13.640 1.00 95.00 173 ALA A CA 1
ATOM 1412 C C . ALA A 1 173 ? 8.044 4.564 -12.958 1.00 95.00 173 ALA A C 1
ATOM 1414 O O . ALA A 1 173 ? 8.158 4.016 -11.867 1.00 95.00 173 ALA A O 1
ATOM 1415 N N . LYS A 1 174 ? 9.066 5.224 -13.524 1.00 93.62 174 LYS A N 1
ATOM 1416 C CA . LYS A 1 174 ? 10.389 5.374 -12.892 1.00 93.62 174 LYS A CA 1
ATOM 1417 C C . LYS A 1 174 ? 10.300 6.070 -11.536 1.00 93.62 174 LYS A C 1
ATOM 1419 O O . LYS A 1 174 ? 10.840 5.569 -10.554 1.00 93.62 174 LYS A O 1
ATOM 1424 N N . LYS A 1 175 ? 9.582 7.198 -11.463 1.00 94.06 175 LYS A N 1
ATOM 1425 C CA . LYS A 1 175 ? 9.348 7.927 -10.199 1.00 94.06 175 LYS A CA 1
ATOM 1426 C C . LYS A 1 175 ? 8.640 7.053 -9.175 1.00 94.06 175 LYS A C 1
ATOM 1428 O O . LYS A 1 175 ? 9.052 7.020 -8.021 1.00 94.06 175 LYS A O 1
ATOM 1433 N N . LEU A 1 176 ? 7.617 6.323 -9.607 1.00 96.56 176 LEU A N 1
ATOM 1434 C CA . LEU A 1 176 ? 6.885 5.415 -8.736 1.00 96.56 176 LEU A CA 1
ATOM 1435 C C . LEU A 1 176 ? 7.745 4.235 -8.260 1.00 96.56 176 LEU A C 1
ATOM 1437 O O . LEU A 1 176 ? 7.652 3.873 -7.097 1.00 96.56 176 LEU A O 1
ATOM 1441 N N . ALA A 1 177 ? 8.614 3.677 -9.104 1.00 95.31 177 ALA A N 1
ATOM 1442 C CA . ALA A 1 177 ? 9.529 2.605 -8.712 1.00 95.31 177 ALA A CA 1
ATOM 1443 C C . ALA A 1 177 ? 10.462 3.042 -7.573 1.00 95.31 177 ALA A C 1
ATOM 1445 O O . ALA A 1 177 ? 10.677 2.293 -6.626 1.00 95.31 177 ALA A O 1
ATOM 1446 N N . VAL A 1 178 ? 10.952 4.282 -7.616 1.00 93.25 178 VAL A N 1
ATOM 1447 C CA . VAL A 1 178 ? 11.765 4.868 -6.540 1.00 93.25 178 VAL A CA 1
ATOM 1448 C C . VAL A 1 178 ? 10.956 5.093 -5.255 1.00 93.25 178 VAL A C 1
ATOM 1450 O O . VAL A 1 178 ? 11.468 4.849 -4.163 1.00 93.25 178 VAL A O 1
ATOM 1453 N N . GLU A 1 179 ? 9.684 5.492 -5.356 1.00 95.38 179 GLU A N 1
ATOM 1454 C CA . GLU A 1 179 ? 8.768 5.536 -4.203 1.00 95.38 179 GLU A CA 1
ATOM 1455 C C . GLU A 1 179 ? 8.496 4.127 -3.633 1.00 95.38 179 GLU A C 1
ATOM 1457 O O . GLU A 1 179 ? 8.495 3.945 -2.421 1.00 95.38 179 GLU A O 1
ATOM 1462 N N . HIS A 1 180 ? 8.289 3.118 -4.484 1.00 96.00 180 HIS A N 1
ATOM 1463 C CA . HIS A 1 180 ? 8.040 1.736 -4.063 1.00 96.00 180 HIS A CA 1
ATOM 1464 C C . HIS A 1 180 ? 9.257 1.124 -3.378 1.00 96.00 180 HIS A C 1
ATOM 1466 O O . HIS A 1 180 ? 9.112 0.522 -2.322 1.00 96.00 180 HIS A O 1
ATOM 1472 N N . TYR A 1 181 ? 10.447 1.336 -3.937 1.00 92.44 181 TYR A N 1
ATOM 1473 C CA . TYR A 1 181 ? 11.700 0.905 -3.330 1.00 92.44 181 TYR A CA 1
ATOM 1474 C C . TYR A 1 181 ? 11.946 1.582 -1.978 1.00 92.44 181 TYR A C 1
ATOM 1476 O O . TYR A 1 181 ? 12.374 0.934 -1.030 1.00 92.44 181 TYR A O 1
ATOM 1484 N N . ALA A 1 182 ? 11.617 2.873 -1.858 1.00 92.00 182 ALA A N 1
ATOM 1485 C CA . ALA A 1 182 ? 11.650 3.564 -0.573 1.00 92.00 182 ALA A CA 1
ATOM 1486 C C . ALA A 1 182 ? 10.707 2.934 0.445 1.00 92.00 182 ALA A C 1
ATOM 1488 O O . ALA A 1 182 ? 11.033 2.856 1.612 1.00 92.00 182 ALA A O 1
ATOM 1489 N N . PHE A 1 183 ? 9.515 2.531 0.023 1.00 94.31 183 PHE A N 1
ATOM 1490 C CA . PHE A 1 183 ? 8.524 1.961 0.924 1.00 94.31 183 PHE A CA 1
ATOM 1491 C C . PHE A 1 183 ? 8.839 0.506 1.306 1.00 94.31 183 PHE A C 1
ATOM 1493 O O . PHE A 1 183 ? 8.513 0.063 2.404 1.00 94.31 183 PHE A O 1
ATOM 1500 N N . CYS A 1 184 ? 9.460 -0.233 0.390 1.00 94.44 184 CYS A N 1
ATOM 1501 C CA . CYS A 1 184 ? 9.775 -1.647 0.508 1.00 94.44 184 CYS A CA 1
ATOM 1502 C C . CYS A 1 184 ? 10.992 -1.958 -0.375 1.00 94.44 184 CYS A C 1
ATOM 1504 O O . CYS A 1 184 ? 10.879 -2.161 -1.589 1.00 94.44 184 CYS A O 1
ATOM 1506 N N . TYR A 1 185 ? 12.176 -1.958 0.233 1.00 89.19 185 TYR A N 1
ATOM 1507 C CA . TYR A 1 185 ? 13.434 -2.124 -0.496 1.00 89.19 185 TYR A CA 1
ATOM 1508 C C . TYR A 1 185 ? 13.630 -3.570 -0.999 1.00 89.19 185 TYR A C 1
ATOM 1510 O O . TYR A 1 185 ? 14.267 -3.789 -2.038 1.00 89.19 185 TYR A O 1
ATOM 1518 N N . ASP A 1 186 ? 13.011 -4.548 -0.325 1.00 90.69 186 ASP A N 1
ATOM 1519 C CA . ASP A 1 186 ? 13.014 -5.969 -0.697 1.00 90.69 186 ASP A CA 1
ATOM 1520 C C . ASP A 1 186 ? 12.426 -6.226 -2.086 1.00 90.69 186 ASP A C 1
ATOM 1522 O O . ASP A 1 186 ? 12.835 -7.173 -2.762 1.00 90.69 186 ASP A O 1
ATOM 1526 N N . LEU A 1 187 ? 11.574 -5.326 -2.592 1.00 91.00 187 LEU A N 1
ATOM 1527 C CA . LEU A 1 187 ? 11.091 -5.396 -3.970 1.00 91.00 187 LEU A CA 1
ATOM 1528 C C . LEU A 1 187 ? 12.228 -5.497 -4.982 1.00 91.00 187 LEU A C 1
ATOM 1530 O O . LEU A 1 187 ? 12.131 -6.276 -5.928 1.00 91.00 187 LEU A O 1
ATOM 1534 N N . VAL A 1 188 ? 13.303 -4.732 -4.799 1.00 89.44 188 VAL A N 1
ATOM 1535 C CA . VAL A 1 188 ? 14.462 -4.787 -5.697 1.00 89.44 188 VAL A CA 1
ATOM 1536 C C . VAL A 1 188 ? 15.472 -5.812 -5.200 1.00 89.44 188 VAL A C 1
ATOM 1538 O O . VAL A 1 188 ? 15.975 -6.586 -6.008 1.00 89.44 188 VAL A O 1
ATOM 1541 N N . LEU A 1 189 ? 15.766 -5.855 -3.897 1.00 87.81 189 LEU A N 1
ATOM 1542 C CA . LEU A 1 189 ? 16.852 -6.701 -3.389 1.00 87.81 189 LEU A CA 1
ATOM 1543 C C . LEU A 1 189 ? 16.525 -8.199 -3.391 1.00 87.81 189 LEU A C 1
ATOM 1545 O O . LEU A 1 189 ? 17.441 -9.011 -3.526 1.00 87.81 189 LEU A O 1
ATOM 1549 N N . GLN A 1 190 ? 15.248 -8.560 -3.255 1.00 88.62 190 GLN A N 1
ATOM 1550 C CA . GLN A 1 190 ? 14.818 -9.943 -3.045 1.00 88.62 190 GLN A CA 1
ATOM 1551 C C . GLN A 1 190 ? 13.724 -10.407 -4.017 1.00 88.62 190 GLN A C 1
ATOM 1553 O O . GLN A 1 190 ? 13.654 -11.602 -4.301 1.00 88.62 190 GLN A O 1
ATOM 1558 N N . CYS A 1 191 ? 12.909 -9.502 -4.575 1.00 90.94 191 CYS A N 1
ATOM 1559 C CA . CYS A 1 191 ? 11.856 -9.878 -5.526 1.00 90.94 191 CYS A CA 1
ATOM 1560 C C . CYS A 1 191 ? 12.308 -9.762 -6.994 1.00 90.94 191 CYS A C 1
ATOM 1562 O O . CYS A 1 191 ? 12.681 -10.752 -7.620 1.00 90.94 191 CYS A O 1
ATOM 1564 N N . CYS A 1 192 ? 12.250 -8.564 -7.582 1.00 90.69 192 CYS A N 1
ATOM 1565 C CA . CYS A 1 192 ? 12.423 -8.371 -9.028 1.00 90.69 192 CYS A CA 1
ATOM 1566 C C . CYS A 1 192 ? 13.878 -8.138 -9.471 1.00 90.69 192 CYS A C 1
ATOM 1568 O O . CYS A 1 192 ? 14.181 -8.239 -10.659 1.00 90.69 192 CYS A O 1
ATOM 1570 N N . GLY A 1 193 ? 14.792 -7.851 -8.541 1.00 90.44 193 GLY A N 1
ATOM 1571 C CA . GLY A 1 193 ? 16.234 -7.772 -8.792 1.00 90.44 193 GLY A CA 1
ATOM 1572 C C . GLY A 1 193 ? 16.748 -6.435 -9.338 1.00 90.44 193 GLY A C 1
ATOM 1573 O O . GLY A 1 193 ? 17.902 -6.095 -9.076 1.00 90.44 193 GLY A O 1
ATOM 1574 N N . THR A 1 194 ? 15.949 -5.669 -10.093 1.00 91.75 194 THR A N 1
ATOM 1575 C CA . THR A 1 194 ? 16.380 -4.376 -10.666 1.00 91.75 194 THR A CA 1
ATOM 1576 C C . THR A 1 194 ? 15.272 -3.320 -10.691 1.00 91.75 194 THR A C 1
ATOM 1578 O O . THR A 1 194 ? 14.083 -3.635 -10.667 1.00 91.75 194 THR A O 1
ATOM 1581 N N . PHE A 1 195 ? 15.659 -2.044 -10.794 1.00 92.25 195 PHE A N 1
ATOM 1582 C CA . PHE A 1 195 ? 14.709 -0.942 -10.970 1.00 92.25 195 PHE A CA 1
ATOM 1583 C C . PHE A 1 195 ? 13.970 -1.008 -12.311 1.00 92.25 195 PHE A C 1
ATOM 1585 O O . PHE A 1 195 ? 12.800 -0.640 -12.372 1.00 92.25 195 PHE A O 1
ATOM 1592 N N . GLU A 1 196 ? 14.611 -1.486 -13.380 1.00 92.94 196 GLU A N 1
ATOM 1593 C CA . GLU A 1 196 ? 13.958 -1.705 -14.676 1.00 92.94 196 GLU A CA 1
ATOM 1594 C C . GLU A 1 196 ? 12.841 -2.748 -14.565 1.00 92.94 196 GLU A C 1
ATOM 1596 O O . GLU A 1 196 ? 11.727 -2.487 -15.012 1.00 92.94 196 GLU A O 1
ATOM 1601 N N . ALA A 1 197 ? 13.101 -3.873 -13.890 1.00 92.69 197 ALA A N 1
ATOM 1602 C CA . ALA A 1 197 ? 12.093 -4.904 -13.656 1.00 92.69 197 ALA A CA 1
ATOM 1603 C C . ALA A 1 197 ? 10.936 -4.388 -12.782 1.00 92.69 197 ALA A C 1
ATOM 1605 O O . ALA A 1 197 ? 9.771 -4.690 -13.049 1.00 92.69 197 ALA A O 1
ATOM 1606 N N . LEU A 1 198 ? 11.234 -3.558 -11.773 1.00 94.50 198 LEU A N 1
ATOM 1607 C CA . LEU A 1 198 ? 10.201 -2.900 -10.972 1.00 94.50 198 LEU A CA 1
ATOM 1608 C C . LEU A 1 198 ? 9.358 -1.938 -11.822 1.00 94.50 198 LEU A C 1
ATOM 1610 O O . LEU A 1 198 ? 8.135 -1.943 -11.724 1.00 94.50 198 LEU A O 1
ATOM 1614 N N . VAL A 1 199 ? 9.982 -1.136 -12.688 1.00 94.19 199 VAL A N 1
ATOM 1615 C CA . VAL A 1 199 ? 9.268 -0.236 -13.607 1.00 94.19 199 VAL A CA 1
ATOM 1616 C C . VAL A 1 199 ? 8.350 -1.008 -14.546 1.00 94.19 199 VAL A C 1
ATOM 1618 O O . VAL A 1 199 ? 7.194 -0.614 -14.697 1.00 94.19 199 VAL A O 1
ATOM 1621 N N . ASP A 1 200 ? 8.820 -2.111 -15.121 1.00 92.69 200 ASP A N 1
ATOM 1622 C CA . ASP A 1 200 ? 8.010 -2.989 -15.968 1.00 92.69 200 ASP A CA 1
ATOM 1623 C C . ASP A 1 200 ? 6.795 -3.547 -15.230 1.00 92.69 200 ASP A C 1
ATOM 1625 O O . ASP A 1 200 ? 5.684 -3.558 -15.775 1.00 92.69 200 ASP A O 1
ATOM 1629 N N . GLY A 1 201 ? 6.997 -3.956 -13.975 1.00 92.56 201 GLY A N 1
ATOM 1630 C CA . GLY A 1 201 ? 5.941 -4.434 -13.091 1.00 92.56 201 GLY A CA 1
ATOM 1631 C C . GLY A 1 201 ? 4.917 -3.360 -12.720 1.00 92.56 201 GLY A C 1
ATOM 1632 O O . GLY A 1 201 ? 3.783 -3.706 -12.407 1.00 92.56 201 GLY A O 1
ATOM 1633 N N . LEU A 1 202 ? 5.267 -2.073 -12.783 1.00 95.12 202 LEU A N 1
ATOM 1634 C CA . LEU A 1 202 ? 4.379 -0.957 -12.431 1.00 95.12 202 LEU A CA 1
ATOM 1635 C C . LEU A 1 202 ? 3.694 -0.323 -13.642 1.00 95.12 202 LEU A C 1
ATOM 1637 O O . LEU A 1 202 ? 2.559 0.153 -13.547 1.00 95.12 202 LEU A O 1
ATOM 1641 N N . TYR A 1 203 ? 4.385 -0.268 -14.776 1.00 95.00 203 TYR A N 1
ATOM 1642 C CA . TYR A 1 203 ? 3.928 0.432 -15.964 1.00 95.00 203 TYR A CA 1
ATOM 1643 C C . TYR A 1 203 ? 2.662 -0.216 -16.537 1.00 95.00 203 TYR A C 1
ATOM 1645 O O . TYR A 1 203 ? 2.645 -1.406 -16.853 1.00 95.00 203 TYR A O 1
ATOM 1653 N N . LYS A 1 204 ? 1.582 0.581 -16.630 1.00 94.31 204 LYS A N 1
ATOM 1654 C CA . LYS A 1 204 ? 0.224 0.149 -17.018 1.00 94.31 204 LYS A CA 1
ATOM 1655 C C . LYS A 1 204 ? -0.356 -1.014 -16.193 1.00 94.31 204 LYS A C 1
ATOM 1657 O O . LYS A 1 204 ? -1.381 -1.568 -16.581 1.00 94.31 204 LYS A O 1
ATOM 1662 N N . ASN A 1 205 ? 0.239 -1.353 -15.049 1.00 94.94 205 ASN A N 1
ATOM 1663 C CA . ASN A 1 205 ? -0.197 -2.481 -14.235 1.00 94.94 205 ASN A CA 1
ATOM 1664 C C . ASN A 1 205 ? -1.204 -2.057 -13.168 1.00 94.94 205 ASN A C 1
ATOM 1666 O O . ASN A 1 205 ? -0.922 -1.197 -12.333 1.00 94.94 205 ASN A O 1
ATOM 1670 N N . ILE A 1 206 ? -2.383 -2.680 -13.187 1.00 96.81 206 ILE A N 1
ATOM 1671 C CA . ILE A 1 206 ? -3.457 -2.414 -12.220 1.00 96.81 206 ILE A CA 1
ATOM 1672 C C . ILE A 1 206 ? -3.226 -3.067 -10.852 1.00 96.81 206 ILE A C 1
ATOM 1674 O O . ILE A 1 206 ? -4.097 -2.975 -9.984 1.00 96.81 206 ILE A O 1
ATOM 1678 N N . GLN A 1 207 ? -2.102 -3.751 -10.664 1.00 96.00 207 GLN A N 1
ATOM 1679 C CA . GLN A 1 207 ? -1.750 -4.433 -9.433 1.00 96.00 207 GLN A CA 1
ATOM 1680 C C . GLN A 1 207 ? -0.365 -4.028 -8.957 1.00 96.00 207 GLN A C 1
ATOM 1682 O O . GLN A 1 207 ? 0.592 -4.031 -9.729 1.00 96.00 207 GLN A O 1
ATOM 1687 N N . TRP A 1 208 ? -0.258 -3.751 -7.659 1.00 97.38 208 TRP A N 1
ATOM 1688 C CA . TRP A 1 208 ? 1.024 -3.638 -6.969 1.00 97.38 208 TRP A CA 1
ATOM 1689 C C . TRP A 1 208 ? 1.117 -4.677 -5.864 1.00 97.38 208 TRP A C 1
ATOM 1691 O O . TRP A 1 208 ? 0.104 -5.067 -5.284 1.00 97.38 208 TRP A O 1
ATOM 1701 N N . TYR A 1 209 ? 2.343 -5.082 -5.572 1.00 96.62 209 TYR A N 1
ATOM 1702 C CA . TYR A 1 209 ? 2.690 -6.082 -4.578 1.00 96.62 209 TYR A CA 1
ATOM 1703 C C . TYR A 1 209 ? 3.838 -5.540 -3.732 1.00 96.62 209 TYR A C 1
ATOM 1705 O O . TYR A 1 209 ? 4.723 -4.867 -4.265 1.00 96.62 209 TYR A O 1
ATOM 1713 N N . PHE A 1 210 ? 3.802 -5.833 -2.439 1.00 97.12 210 PHE A N 1
ATOM 1714 C CA . PHE A 1 210 ? 4.837 -5.525 -1.463 1.00 97.12 210 PHE A CA 1
ATOM 1715 C C . PHE A 1 210 ? 5.009 -6.731 -0.549 1.00 97.12 210 PHE A C 1
ATOM 1717 O O . PHE A 1 210 ? 4.006 -7.327 -0.157 1.00 97.12 210 PHE A O 1
ATOM 1724 N N . TRP A 1 211 ? 6.256 -7.051 -0.215 1.00 96.25 211 TRP A N 1
ATOM 1725 C CA . TRP A 1 211 ? 6.627 -8.123 0.703 1.00 96.25 211 TRP A CA 1
ATOM 1726 C C . TRP A 1 211 ? 7.841 -7.698 1.518 1.00 96.25 211 TRP A C 1
ATOM 1728 O O . TRP A 1 211 ? 8.770 -7.120 0.955 1.00 96.25 211 TRP A O 1
ATOM 1738 N N . TRP A 1 212 ? 7.819 -7.989 2.811 1.00 94.19 212 TRP A N 1
ATOM 1739 C CA . TRP A 1 212 ? 8.937 -7.771 3.724 1.00 94.19 212 TRP A CA 1
ATOM 1740 C C . TRP A 1 212 ? 9.376 -9.126 4.296 1.00 94.19 212 TRP A C 1
ATOM 1742 O O . TRP A 1 212 ? 8.515 -9.918 4.671 1.00 94.19 212 TRP A O 1
ATOM 1752 N N . ASP A 1 213 ? 10.688 -9.389 4.341 1.00 87.00 213 ASP A N 1
ATOM 1753 C CA . ASP A 1 213 ? 11.256 -10.588 5.005 1.00 87.00 213 ASP A CA 1
ATOM 1754 C C . ASP A 1 213 ? 10.997 -10.585 6.524 1.00 87.00 213 ASP A C 1
ATOM 1756 O O . ASP A 1 213 ? 10.515 -9.551 7.051 1.00 87.00 213 ASP A O 1
#

Sequence (213 aa):
KDGKEKGYTPVFLVLDDNLLETFEINMEDEDTDNMMELVKSNLEKAKSINPIEFLEKFQGQNTDDLKENIDEYFSEIDYEFDDDDKSNLELSTVFDYDGNFKDNVILVKVPTTKPYEVLAYFGMGGYNECPFPAEQVAVAKYWYEKYGAVPAAITYDEIEFYVERPPQTLEEAKKLAVEHYAFCYDLVLQCCGTFEALVDGLYKNIQWYFWWD

pLDDT: mean 91.06, std 8.94, range [52.53, 98.81]

Organism: NCBI:txid620833